Protein 2YV1 (pdb70)

InterPro domains:
  IPR003781 CoA-binding [PF02629] (11-104)
  IPR003781 CoA-binding [SM00881] (9-105)
  IPR005810 Succinyl-CoA ligase, alpha subunit [MF_01988] (6-292)
  IPR005810 Succinyl-CoA ligase, alpha subunit [PIRSF001553] (5-292)
  IPR005810 Succinyl-CoA ligase, alpha subunit [TIGR01019] (8-292)
  IPR005811 ATP-citrate synthase/succinyl-CoA ligase, C-terminal domain [PF00549] (156-275)
  IPR016102 Succinyl-CoA synthetase-like [G3DSA:3.4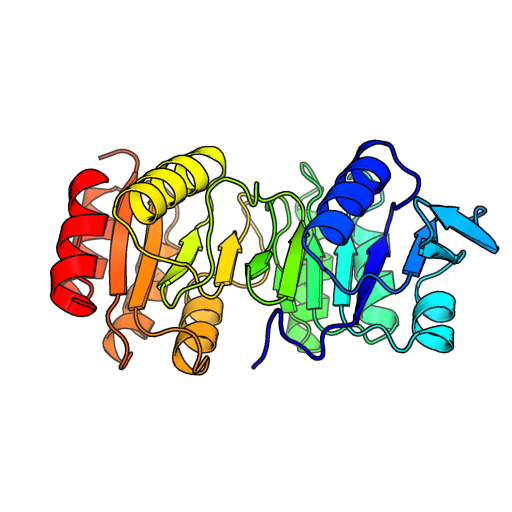0.50.261] (125-294)
  IPR016102 Succinyl-CoA synthetase-like [SSF52210] (128-290)
  IPR017440 ATP-citrate lyase/succinyl-CoA ligase, active site [PS00399] (240-253)
  IPR033847 ATP-citrate lyase/succinyl-CoA ligase, conserved site [PS01216] (157-186)
  IPR036291 NAD(P)-binding domain superfamily [SSF51735] (5-127)

Secondary structure (DSSP, 8-state):
--SS-TT--EEEETTTSHHHHHHHHHHHHTT--EEEEE-TT-TT-EETTEEEESSHHHHHHHH---EEEE---HHHHHHHHHHHHHTT-SEEEE--S---HHHHHHHHHHHHHHTPEEE-SS--EEEETTTEEEE---GGG--EEEEEEEES-SHHHHHHHHHHHHTT--EEEEEE--SSSS-SS-HHHHHHHHHT-TT-SEEEEEEESSSSHHHHHHHHHTT-SS-EEEEEE----HHHHHHHHHHHT-EE-SSTTHHHHHHHHHH-

Sequence (268 aa):
MILLDENTKAIVQGITGRQGSFHTKKMLECGTKIVGGVTPGKGGQNVHGVPVFDTVKEAVKETDANASVIFVPAPFAKDAVFEAIDAGIELIVVITEHIPVHDTMEFVNYAEDVGVKIIGPNTPGIASPKVGKLGIIPMEVLKEGSVGMVSRSGTLTYEIAHQIKKAGFGVSTCVGIGGDPIVGLRYKEVLDLFEKDDETEAIVMIGEIGGGAEEEAAKFIEKMKKPVIGYIAGQGTAESKMKALEEAGAYVAKNISDIPKLLAGILG

Foldseek 3Di:
DDADDPPAAEEEECCVPPQNLVVVVVQVVLAARHAAYEDAPCAQHARPRHGYHPAPLVSCVVGVGQEYEYPDEQVCQLVNLVRCVVNNRAYYEAAYDDRPVVSQVVSLVVCVVSNHFYAEYNWQFKAASVHGTRGHDDCVLADHAAEEEEEQDDPVQSVLSNLQVVLPHHYGMHGHRYPDPDGHDAPQVSVVNLLVDPSHQAYEYEEEQADCRLLVNLVVLLPGPHAYEYEYPDCCHSVVSQVSNVVSPHHYDDDSNVVNVVCVVRVD

Solvent-accessible surface area: 11602 Å² total; per-residue (Å²): 85,105,18,13,32,134,96,8,87,0,0,0,4,16,0,44,36,226,80,1,27,96,28,0,79,78,0,60,121,35,36,7,126,15,37,0,0,7,21,110,71,81,33,79,86,98,18,91,62,5,53,3,23,52,53,0,146,81,0,32,153,123,23,104,7,55,1,0,0,0,14,21,85,18,98,129,0,55,92,9,0,61,59,0,8,105,26,54,1,95,7,0,0,0,7,12,101,152,5,67,77,119,28,2,82,61,0,16,81,67,1,116,127,84,55,13,38,3,0,0,0,45,4,18,0,0,0,10,22,120,27,0,8,0,0,52,3,46,40,143,24,10,86,103,27,22,0,0,0,0,0,53,21,33,113,32,5,48,84,0,2,84,48,0,61,139,52,44,28,7,5,6,9,2,1,4,4,7,49,31,108,60,17,14,16,104,1,112,67,0,0,45,19,2,41,131,39,138,85,2,102,0,0,0,0,0,0,48,94,34,58,40,13,0,38,105,1,7,131,44,10,97,178,25,94,42,42,4,0,0,23,0,19,54,92,52,87,4,102,48,0,24,116,27,0,91,146,10,49,5,111,28,0,139,81,26,67,38,0,18,144,56,0,47,70,56,57,76

CATH classification: 3.40.50.720 (+1 more: 3.40.50.261)

Radius of gyration: 17.99 Å; Cα contacts (8 Å, |Δi|>4): 626; chains: 1; bounding box: 53×35×45 Å

B-factor: mean 25.69, std 9.34, range [11.08, 57.55]

Nearest PDB structures (foldseek):
  2yv1-assembly1_A  TM=1.004E+00  e=1.177E-52  Methanocaldococcus jannaschii DSM 2661
  1jkj-assembly1_A  TM=9.627E-01  e=2.592E-33  Escherichia coli
  3ufx-assembly1_A  TM=9.579E-01  e=2.592E-33  Thermus aquaticus
  2nua-assembly1_A  TM=9.673E-01  e=8.862E-33  Escherichia coli
  6pfn-assembly2_C  TM=9.557E-01  e=6.338E-33  Francisella tularensis subsp. tularensis SCHU S4

Organism: Methanocaldococcus jannaschii (strain ATCC 43067 / DSM 2661 / JAL-1 / JCM 10045 / NBRC 100440) (NCBI:txid243232)

Structure (mmCIF, N/CA/C/O backbone):
data_2YV1
#
_entry.id   2YV1
#
_cell.length_a   65.882
_cell.length_b   65.044
_cell.length_c   65.958
_cell.angle_alpha   90.00
_cell.angle_beta   90.00
_cell.angle_gamma   90.00
#
_symmetry.space_group_name_H-M   'P 21 21 21'
#
loop_
_entity.id
_entity.type
_entity.pdbx_description
1 polymer 'Succinyl-CoA ligase [ADP-forming] subunit alpha'
2 water water
#
loop_
_atom_site.group_PDB
_atom_site.id
_atom_site.type_symbol
_atom_site.label_atom_id
_atom_site.label_alt_id
_atom_site.label_comp_id
_atom_site.label_asym_id
_atom_site.label_entity_id
_atom_site.label_seq_id
_atom_site.pdbx_PDB_ins_code
_atom_site.Cartn_x
_atom_site.Cartn_y
_atom_site.Cartn_z
_atom_site.occupancy
_atom_site.B_iso_or_equiv
_atom_site.auth_seq_id
_atom_site.auth_comp_id
_atom_site.auth_asym_id
_atom_site.auth_atom_id
_atom_site.pdbx_PDB_model_num
ATOM 1 N N . MET A 1 7 ? 65.463 46.660 4.957 1.00 39.78 7 MET A N 1
ATOM 2 C CA . MET A 1 7 ? 64.419 45.606 4.787 1.00 39.84 7 MET A CA 1
ATOM 3 C C . MET A 1 7 ? 65.055 44.305 4.309 1.00 39.58 7 MET A C 1
ATOM 4 O O . MET A 1 7 ? 64.704 43.778 3.252 1.00 40.10 7 MET A O 1
ATOM 6 N N . ILE A 1 8 ? 65.998 43.790 5.088 1.00 38.61 8 ILE A N 1
ATOM 7 C CA . ILE A 1 8 ? 66.671 42.552 4.721 1.00 37.54 8 ILE A CA 1
ATOM 8 C C . ILE A 1 8 ? 66.827 41.619 5.915 1.00 34.90 8 ILE A C 1
ATOM 9 O O . ILE A 1 8 ? 67.116 42.054 7.029 1.00 34.89 8 ILE A O 1
ATOM 14 N N . LEU A 1 9 ? 66.630 40.331 5.676 1.00 32.66 9 LEU A N 1
ATOM 15 C CA . LEU A 1 9 ? 66.788 39.349 6.731 1.00 30.29 9 LEU A CA 1
ATOM 16 C C . LEU A 1 9 ? 68.107 38.643 6.479 1.00 27.56 9 LEU A C 1
ATOM 17 O O . LEU A 1 9 ? 69.170 39.204 6.706 1.00 24.67 9 LEU A O 1
ATOM 22 N N . LEU A 1 10 ? 68.035 37.419 5.982 1.00 27.94 10 LEU A N 1
ATOM 23 C CA . LEU A 1 10 ? 69.232 36.644 5.709 1.00 26.69 10 LEU A CA 1
ATOM 24 C C . LEU A 1 10 ? 69.537 36.676 4.217 1.00 27.93 10 LEU A C 1
ATOM 25 O O . LEU A 1 10 ? 68.706 36.278 3.406 1.00 27.45 10 LEU A O 1
ATOM 30 N N . ASP A 1 11 ? 70.718 37.178 3.861 1.00 29.01 11 ASP A N 1
ATOM 31 C CA . ASP A 1 11 ? 71.130 37.243 2.461 1.00 30.57 11 ASP A CA 1
ATOM 32 C C . ASP A 1 11 ? 72.634 37.053 2.270 1.00 30.89 11 ASP A C 1
ATOM 33 O O . ASP A 1 11 ? 73.351 36.693 3.203 1.00 29.69 11 ASP A O 1
ATOM 38 N N . GLU A 1 12 ? 73.108 37.299 1.052 1.00 30.61 12 GLU A N 1
ATOM 39 C CA . GLU A 1 12 ? 74.524 37.127 0.736 1.00 30.91 12 GLU A CA 1
ATOM 40 C C . GLU A 1 12 ? 75.470 38.062 1.493 1.00 29.52 12 GLU A C 1
ATOM 41 O O . GLU A 1 12 ? 76.673 37.798 1.582 1.00 29.03 12 GLU A O 1
ATOM 47 N N . ASN A 1 13 ? 74.937 39.151 2.041 1.00 27.69 13 ASN A N 1
ATOM 48 C CA . ASN A 1 13 ? 75.766 40.103 2.777 1.00 26.77 13 ASN A CA 1
ATOM 49 C C . ASN A 1 13 ? 75.787 39.810 4.273 1.00 25.47 13 ASN A C 1
ATOM 50 O O . ASN A 1 13 ? 76.474 40.485 5.040 1.00 25.62 13 ASN A O 1
ATOM 55 N N . THR A 1 14 ? 75.031 38.801 4.688 1.00 23.79 14 THR A N 1
ATOM 56 C CA . THR A 1 14 ? 74.991 38.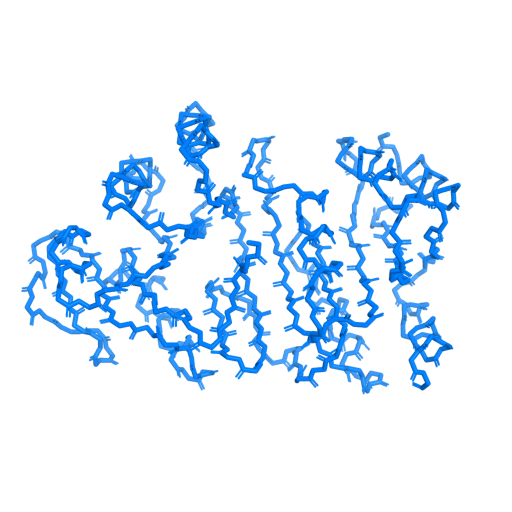444 6.089 1.00 21.80 14 THR A CA 1
ATOM 57 C C . THR A 1 14 ? 76.320 37.849 6.546 1.00 21.16 14 THR A C 1
ATOM 58 O O . THR A 1 14 ? 76.892 36.983 5.883 1.00 22.91 14 THR A O 1
ATOM 62 N N . LYS A 1 15 ? 76.802 38.346 7.676 1.00 22.53 15 LYS A N 1
ATOM 63 C CA . LYS A 1 15 ? 78.020 37.868 8.322 1.00 21.62 15 LYS A CA 1
ATOM 64 C C . LYS A 1 15 ? 77.568 37.696 9.765 1.00 20.95 15 LYS A C 1
ATOM 65 O O . LYS A 1 15 ? 77.347 38.673 10.478 1.00 21.94 15 LYS A O 1
ATOM 71 N N . ALA A 1 16 ? 77.450 36.450 10.213 1.00 21.07 16 ALA A N 1
ATOM 72 C CA . ALA A 1 16 ? 76.914 36.226 11.546 1.00 19.60 16 ALA A CA 1
ATOM 73 C C . ALA A 1 16 ? 77.831 35.667 12.603 1.00 19.89 16 ALA A C 1
ATOM 74 O O . ALA A 1 16 ? 78.782 34.943 12.308 1.00 21.55 16 ALA A O 1
ATOM 76 N N . ILE A 1 17 ? 77.516 36.000 13.848 1.00 18.48 17 ILE A N 1
ATOM 77 C CA . ILE A 1 17 ? 78.245 35.455 14.977 1.00 17.08 17 ILE A CA 1
ATOM 78 C C . ILE A 1 17 ? 77.264 34.579 15.734 1.00 18.18 17 ILE A C 1
ATOM 79 O O . ILE A 1 17 ? 76.039 34.708 15.568 1.00 17.93 17 ILE A O 1
ATOM 84 N N . VAL A 1 18 ? 77.805 33.645 16.501 1.00 15.39 18 VAL A N 1
ATOM 85 C CA . VAL A 1 18 ? 76.998 32.759 17.322 1.00 16.71 18 VAL A CA 1
ATOM 86 C C . VAL A 1 18 ? 77.331 33.056 18.783 1.00 17.81 18 VAL A C 1
ATOM 87 O O . VAL A 1 18 ? 78.486 32.896 19.208 1.00 19.17 18 VAL A O 1
ATOM 91 N N . GLN A 1 19 ? 76.343 33.527 19.543 1.00 17.90 19 GLN A N 1
ATOM 92 C CA . GLN A 1 19 ? 76.530 33.794 20.973 1.00 17.13 19 GLN A CA 1
ATOM 93 C C . GLN A 1 19 ? 76.151 32.502 21.699 1.00 18.13 19 GLN A C 1
ATOM 94 O O . GLN A 1 19 ? 75.050 31.968 21.517 1.00 18.79 19 GLN A O 1
ATOM 100 N N . GLY A 1 20 ? 77.089 31.979 22.488 1.00 19.11 20 GLY A N 1
ATOM 101 C CA . GLY A 1 20 ? 76.883 30.726 23.204 1.00 21.35 20 GLY A CA 1
ATOM 102 C C . GLY A 1 20 ? 77.425 29.600 22.335 1.00 21.49 20 GLY A C 1
ATOM 103 O O . GLY A 1 20 ? 76.978 28.451 22.411 1.00 22.12 20 GLY A O 1
ATOM 104 N N . ILE A 1 21 ? 78.396 29.947 21.497 1.00 22.53 21 ILE A N 1
ATOM 105 C CA . ILE A 1 21 ? 79.002 29.017 20.551 1.00 22.11 21 ILE A CA 1
ATOM 106 C C . ILE A 1 21 ? 79.724 27.806 21.149 1.00 24.98 21 ILE A C 1
ATOM 107 O O . ILE A 1 21 ? 79.836 26.768 20.494 1.00 24.02 21 ILE A O 1
ATOM 112 N N . THR A 1 22 ? 80.214 27.930 22.379 1.00 26.12 22 THR A N 1
ATOM 113 C CA . THR A 1 22 ? 80.919 26.818 23.009 1.00 29.09 22 THR A CA 1
ATOM 114 C C . THR A 1 22 ? 79.987 25.826 23.715 1.00 29.33 22 THR A C 1
ATOM 115 O O . THR A 1 22 ? 80.395 24.714 24.051 1.00 32.06 22 THR A O 1
ATOM 119 N N . GLY A 1 23 ? 78.736 26.220 23.933 1.00 29.50 23 GLY A N 1
ATOM 120 C CA . GLY A 1 23 ? 77.787 25.325 24.575 1.00 29.51 23 GLY A CA 1
ATOM 121 C C . GLY A 1 23 ? 77.502 24.137 23.671 1.00 29.96 23 GLY A C 1
ATOM 122 O O . GLY A 1 23 ? 77.838 24.159 22.485 1.00 29.04 23 GLY A O 1
ATOM 123 N N . ARG A 1 24 ? 76.873 23.103 24.217 1.00 31.17 24 ARG A N 1
ATOM 124 C CA . ARG A 1 24 ? 76.561 21.904 23.440 1.00 32.07 24 ARG A CA 1
ATOM 125 C C . ARG A 1 24 ? 75.665 22.207 22.236 1.00 30.60 24 ARG A C 1
ATOM 126 O O . ARG A 1 24 ? 75.972 21.815 21.113 1.00 29.14 24 ARG A O 1
ATOM 134 N N . GLN A 1 25 ? 74.554 22.895 22.476 1.00 29.73 25 GLN A N 1
ATOM 135 C CA . GLN A 1 25 ? 73.630 23.232 21.400 1.00 27.97 25 GLN A CA 1
ATOM 136 C C . GLN A 1 25 ? 74.259 24.207 20.412 1.00 25.69 25 GLN A C 1
ATOM 137 O O . GLN A 1 25 ? 74.148 24.036 19.195 1.00 24.52 25 GLN A O 1
ATOM 143 N N . GLY A 1 26 ? 74.914 25.239 20.937 1.00 23.86 26 GLY A N 1
ATOM 144 C CA . GLY A 1 26 ? 75.553 26.209 20.066 1.00 21.57 26 GLY A CA 1
ATOM 145 C C . GLY A 1 26 ? 76.641 25.596 19.196 1.00 21.95 26 GLY A C 1
ATOM 146 O O . GLY A 1 26 ? 76.761 25.918 18.019 1.00 20.79 26 GLY A O 1
ATOM 147 N N . SER A 1 27 ? 77.446 24.709 19.767 1.00 21.70 27 SER A N 1
ATOM 148 C CA . SER A 1 27 ? 78.517 24.098 18.994 1.00 24.08 27 SER A CA 1
ATOM 149 C C . SER A 1 27 ? 77.985 23.207 17.891 1.00 22.99 27 SER A C 1
ATOM 150 O O . SER A 1 27 ? 78.450 23.265 16.755 1.00 22.35 27 SER A O 1
ATOM 153 N N . PHE A 1 28 ? 77.013 22.370 18.239 1.00 22.65 28 PHE A N 1
ATOM 154 C CA . PHE A 1 28 ? 76.412 21.456 17.278 1.00 21.19 28 PHE A CA 1
ATOM 155 C C . PHE A 1 28 ? 75.730 22.203 16.140 1.00 20.38 28 PHE A C 1
ATOM 156 O O . PHE A 1 28 ? 75.911 21.883 14.960 1.00 19.33 28 PHE A O 1
ATOM 164 N N . HIS A 1 29 ? 74.928 23.201 16.482 1.00 17.79 29 HIS A N 1
ATOM 165 C CA . HIS A 1 29 ? 74.238 23.923 15.433 1.00 16.19 29 HIS A CA 1
ATOM 166 C C . HIS A 1 29 ? 75.183 24.795 14.623 1.00 17.14 29 HIS A C 1
ATOM 167 O O . HIS A 1 29 ? 74.907 25.094 13.463 1.00 17.78 29 HIS A O 1
ATOM 174 N N . THR A 1 30 ? 76.308 25.193 15.210 1.00 17.89 30 THR A N 1
ATOM 175 C CA . THR A 1 30 ? 77.274 25.964 14.437 1.00 17.73 30 THR A CA 1
ATOM 176 C C . THR A 1 30 ? 77.797 25.035 13.330 1.00 18.88 30 THR A C 1
ATOM 177 O O . THR A 1 30 ? 77.978 25.455 12.191 1.00 17.52 30 THR A O 1
ATOM 181 N N . LYS A 1 31 ? 78.040 23.776 13.683 1.00 19.10 31 LYS A N 1
ATOM 182 C CA . LYS A 1 31 ? 78.522 22.795 12.705 1.00 20.55 31 LYS A CA 1
ATOM 183 C C . LYS A 1 31 ? 77.522 22.667 11.561 1.00 19.09 31 LYS A C 1
ATOM 184 O O . LYS A 1 31 ? 77.899 22.726 10.385 1.00 18.75 31 LYS A O 1
ATOM 190 N N . LYS A 1 32 ? 76.242 22.519 11.903 1.00 17.36 32 LYS A N 1
ATOM 191 C CA . LYS A 1 32 ? 75.204 22.365 10.883 1.00 17.66 32 LYS A CA 1
ATOM 192 C C . LYS A 1 32 ? 75.003 23.638 10.059 1.00 17.54 32 LYS A C 1
ATOM 193 O O . LYS A 1 32 ? 74.680 23.572 8.867 1.00 18.39 32 LYS A O 1
ATOM 199 N N . MET A 1 33 ? 75.179 24.803 10.678 1.00 17.38 33 MET A N 1
ATOM 200 C CA . MET A 1 33 ? 75.040 26.051 9.929 1.00 16.25 33 MET A CA 1
ATOM 201 C C . MET A 1 33 ? 76.189 26.166 8.938 1.00 17.40 33 MET A C 1
ATOM 202 O O . MET A 1 33 ? 76.004 26.607 7.811 1.00 17.26 33 MET A O 1
ATOM 207 N N . LEU A 1 34 ? 77.385 25.776 9.362 1.00 18.30 34 LEU A N 1
ATOM 208 C CA . LEU A 1 34 ? 78.531 25.841 8.465 1.00 20.08 34 LEU A CA 1
ATOM 209 C C . LEU A 1 34 ? 78.345 24.871 7.302 1.00 21.10 34 LEU A C 1
ATOM 210 O O . LEU A 1 34 ? 78.679 25.190 6.159 1.00 21.54 34 LEU A O 1
ATOM 215 N N . GLU A 1 35 ? 77.787 23.698 7.592 1.00 21.80 35 GLU A N 1
ATOM 216 C CA . GLU A 1 35 ? 77.589 22.676 6.564 1.00 24.00 35 GLU A CA 1
ATOM 217 C C . GLU A 1 35 ? 76.645 23.064 5.436 1.00 24.72 35 GLU A C 1
ATOM 218 O O . GLU A 1 35 ? 76.741 22.511 4.335 1.00 25.64 35 GLU A O 1
ATOM 224 N N . CYS A 1 36 ? 75.733 24.001 5.689 1.00 21.97 36 CYS A N 1
ATOM 225 C CA . CYS A 1 36 ? 74.824 24.435 4.640 1.00 21.74 36 CYS A CA 1
ATOM 226 C C . CYS A 1 36 ? 75.263 25.782 4.060 1.00 21.44 36 CYS A C 1
ATOM 227 O O . CYS A 1 36 ? 74.473 26.509 3.439 1.00 21.61 36 CYS A O 1
ATOM 230 N N . GLY A 1 37 ? 76.539 26.102 4.277 1.00 21.07 37 GLY A N 1
ATOM 231 C CA . GLY A 1 37 ? 77.123 27.316 3.726 1.00 20.45 37 GLY A CA 1
ATOM 232 C C . GLY A 1 37 ? 76.933 28.653 4.409 1.00 20.73 37 GLY A C 1
ATOM 233 O O . GLY A 1 37 ? 77.257 29.694 3.832 1.00 22.98 37 GLY A O 1
ATOM 234 N N . THR A 1 38 ? 76.427 28.645 5.635 1.00 19.82 38 THR A N 1
ATOM 235 C CA . THR A 1 38 ? 76.209 29.889 6.345 1.00 18.18 38 THR A CA 1
ATOM 236 C C . THR A 1 38 ? 77.522 30.607 6.619 1.00 18.70 38 THR A C 1
ATOM 237 O O . THR A 1 38 ? 78.518 29.982 7.000 1.00 19.83 38 THR A O 1
ATOM 241 N N . LYS A 1 39 ? 77.510 31.921 6.435 1.00 19.02 39 LYS A N 1
ATOM 242 C CA . LYS A 1 39 ? 78.693 32.729 6.681 1.00 21.68 39 LYS A CA 1
ATOM 243 C C . LYS A 1 39 ? 78.804 33.088 8.160 1.00 21.47 39 LYS A C 1
ATOM 244 O O . LYS A 1 39 ? 78.470 34.199 8.567 1.00 21.31 39 LYS A O 1
ATOM 250 N N . ILE A 1 40 ? 79.262 32.131 8.963 1.00 21.47 40 ILE A N 1
ATOM 251 C CA . ILE A 1 40 ? 79.463 32.355 10.394 1.00 21.70 40 ILE A CA 1
ATOM 252 C C . ILE A 1 40 ? 80.895 32.866 10.503 1.00 23.30 40 ILE A C 1
ATOM 253 O O . ILE A 1 40 ? 81.841 32.125 10.219 1.00 22.71 40 ILE A O 1
ATOM 258 N N . VAL A 1 41 ? 81.049 34.122 10.909 1.00 22.75 41 VAL A N 1
ATOM 259 C CA . VAL A 1 41 ? 82.376 34.733 11.010 1.00 23.89 41 VAL A CA 1
ATOM 260 C C . VAL A 1 41 ? 82.989 34.773 12.401 1.00 24.20 41 VAL A C 1
ATOM 261 O O . VAL A 1 41 ? 84.150 35.177 12.562 1.00 23.85 41 VAL A O 1
ATOM 265 N N . GLY A 1 42 ? 82.223 34.364 13.409 1.00 23.10 42 GLY A N 1
ATOM 266 C CA . GLY A 1 42 ? 82.742 34.368 14.764 1.00 22.93 42 GLY A CA 1
ATOM 267 C C . GLY A 1 42 ? 81.773 33.824 15.795 1.00 23.41 42 GLY A C 1
ATOM 268 O O . GLY A 1 42 ? 80.606 33.560 15.495 1.00 21.95 42 GLY A O 1
ATOM 269 N N . GLY A 1 43 ? 82.273 33.645 17.014 1.00 21.20 43 GLY A N 1
ATOM 270 C CA . GLY A 1 43 ? 81.455 33.144 18.101 1.00 23.32 43 GLY A CA 1
ATOM 271 C C . GLY A 1 43 ? 81.816 33.908 19.358 1.00 24.07 43 GLY A C 1
ATOM 272 O O . GLY A 1 43 ? 82.907 34.471 19.447 1.00 22.65 43 GLY A O 1
ATOM 273 N N . VAL A 1 44 ? 80.915 33.931 20.331 1.00 23.52 44 VAL A N 1
ATOM 274 C CA . VAL A 1 44 ? 81.170 34.654 21.564 1.00 24.93 44 VAL A CA 1
ATOM 275 C C . VAL A 1 44 ? 80.881 33.829 22.806 1.00 27.41 44 VAL A C 1
ATOM 276 O O . VAL A 1 44 ? 79.806 33.262 22.959 1.00 28.83 44 VAL A O 1
ATOM 280 N N . THR A 1 45 ? 81.866 33.757 23.689 1.00 29.64 45 THR A N 1
ATOM 281 C CA . THR A 1 45 ? 81.722 33.052 24.956 1.00 34.18 45 THR A CA 1
ATOM 282 C C . THR A 1 45 ? 82.770 33.638 25.890 1.00 35.83 45 THR A C 1
ATOM 283 O O . THR A 1 45 ? 83.966 33.508 25.649 1.00 36.92 45 THR A O 1
ATOM 287 N N . PRO A 1 46 ? 82.328 34.322 26.955 1.00 37.68 46 PRO A N 1
ATOM 288 C CA . PRO A 1 46 ? 83.256 34.925 27.919 1.00 38.55 46 PRO A CA 1
ATOM 289 C C . PRO A 1 46 ? 84.293 33.931 28.445 1.00 39.39 46 PRO A C 1
ATOM 290 O O . PRO A 1 46 ? 83.944 32.848 28.926 1.00 39.70 46 PRO A O 1
ATOM 294 N N . GLY A 1 47 ? 85.565 34.302 28.338 1.00 40.18 47 GLY A N 1
ATOM 295 C CA . GLY A 1 47 ? 86.632 33.443 28.824 1.00 41.99 47 GLY A CA 1
ATOM 296 C C . GLY A 1 47 ? 87.150 32.422 27.828 1.00 42.46 47 GLY A C 1
ATOM 297 O O . GLY A 1 47 ? 88.078 31.674 28.129 1.00 43.34 47 GLY A O 1
ATOM 298 N N . LYS A 1 48 ? 86.556 32.386 26.640 1.00 42.52 48 LYS A N 1
ATOM 299 C CA . LYS A 1 48 ? 86.974 31.442 25.612 1.00 42.61 48 LYS A CA 1
ATOM 300 C C . LYS A 1 48 ? 87.637 32.170 24.449 1.00 41.48 48 LYS A C 1
ATOM 301 O O . LYS A 1 48 ? 87.949 31.562 23.426 1.00 41.30 48 LYS A O 1
ATOM 307 N N . GLY A 1 49 ? 87.850 33.472 24.612 1.00 41.02 49 GLY A N 1
ATOM 308 C CA . GLY A 1 49 ? 88.469 34.263 23.560 1.00 40.96 49 GLY A CA 1
ATOM 309 C C . GLY A 1 49 ? 89.745 33.645 23.021 1.00 41.18 49 GLY A C 1
ATOM 310 O O . GLY A 1 49 ? 90.560 33.130 23.787 1.00 41.86 49 GLY A O 1
ATOM 311 N N . GLY A 1 50 ? 89.919 33.689 21.704 1.00 40.39 50 GLY A N 1
ATOM 312 C CA . GLY A 1 50 ? 91.110 33.119 21.093 1.00 39.60 50 GLY A CA 1
ATOM 313 C C . GLY A 1 50 ? 90.943 31.686 20.613 1.00 39.14 50 GLY A C 1
ATOM 314 O O . GLY A 1 50 ? 91.678 31.223 19.737 1.00 39.40 50 GLY A O 1
ATOM 315 N N . GLN A 1 51 ? 89.978 30.975 21.188 1.00 37.47 51 GLN A N 1
ATOM 316 C CA . GLN A 1 51 ? 89.720 29.593 20.806 1.00 36.70 51 GLN A CA 1
ATOM 317 C C . GLN A 1 51 ? 88.946 29.544 19.493 1.00 34.87 51 GLN A C 1
ATOM 318 O O . GLN A 1 51 ? 88.723 30.572 18.847 1.00 33.60 51 GLN A O 1
ATOM 324 N N . ASN A 1 52 ? 88.557 28.341 19.088 1.00 33.37 52 ASN A N 1
ATOM 325 C CA . ASN A 1 52 ? 87.770 28.190 17.873 1.00 33.33 52 ASN A CA 1
ATOM 326 C C . ASN A 1 52 ? 86.836 27.001 18.026 1.00 32.44 52 ASN A C 1
ATOM 327 O O . ASN A 1 52 ? 87.142 26.037 18.729 1.00 31.69 52 ASN A O 1
ATOM 332 N N . VAL A 1 53 ? 85.674 27.094 17.392 1.00 31.21 53 VAL A N 1
ATOM 333 C CA . VAL A 1 53 ? 84.696 26.023 17.440 1.00 29.68 53 VAL A CA 1
ATOM 334 C C . VAL A 1 53 ? 84.411 25.693 15.992 1.00 28.43 53 VAL A C 1
ATOM 335 O O . VAL A 1 53 ? 83.903 26.528 15.252 1.00 28.07 53 VAL A O 1
ATOM 339 N N . HIS A 1 54 ? 84.770 24.479 15.588 1.00 27.70 54 HIS A N 1
ATOM 340 C CA . HIS A 1 54 ? 84.579 24.040 14.214 1.00 27.56 54 HIS A CA 1
ATOM 341 C C . HIS A 1 54 ? 85.210 25.033 13.248 1.00 26.09 54 HIS A C 1
ATOM 342 O O . HIS A 1 54 ? 84.685 25.277 12.169 1.00 26.37 54 HIS A O 1
ATOM 349 N N . GLY A 1 55 ? 86.345 25.605 13.650 1.00 26.06 55 GLY A N 1
ATOM 350 C CA . GLY A 1 55 ? 87.049 26.555 12.804 1.00 25.32 55 GLY A CA 1
ATOM 351 C C . GLY A 1 55 ? 86.659 28.014 12.964 1.00 26.08 55 GLY A C 1
ATOM 352 O O . GLY A 1 55 ? 87.353 28.914 12.482 1.00 26.83 55 GLY A O 1
ATOM 353 N N . VAL A 1 56 ? 85.540 28.257 13.635 1.00 23.52 56 VAL A N 1
ATOM 354 C CA . VAL A 1 56 ? 85.062 29.614 13.855 1.00 23.01 56 VAL A CA 1
ATOM 355 C C . VAL A 1 56 ? 85.790 30.248 15.045 1.00 22.06 56 VAL A C 1
ATOM 356 O O . VAL A 1 56 ? 85.800 29.685 16.130 1.00 23.30 56 VAL A O 1
ATOM 360 N N . PRO A 1 57 ? 86.382 31.441 14.860 1.00 23.24 57 PRO A N 1
ATOM 361 C CA . PRO A 1 57 ? 87.088 32.081 15.978 1.00 24.65 57 PRO A CA 1
ATOM 362 C C . PRO A 1 57 ? 86.147 32.547 17.091 1.00 25.44 57 PRO A C 1
ATOM 363 O O . PRO A 1 57 ? 85.067 33.082 16.824 1.00 25.10 57 PRO A O 1
ATOM 367 N N . VAL A 1 58 ? 86.557 32.324 18.334 1.00 26.48 58 VAL A N 1
ATOM 368 C CA . VAL A 1 58 ? 85.762 32.713 19.489 1.00 26.30 58 VAL A CA 1
ATOM 369 C C . VAL A 1 58 ? 86.329 33.994 20.092 1.00 28.14 58 VAL A C 1
ATOM 370 O O . VAL A 1 58 ? 87.548 34.180 20.137 1.00 28.22 58 VAL A O 1
ATOM 374 N N . PHE A 1 59 ? 85.437 34.875 20.535 1.00 27.88 59 PHE A N 1
ATOM 375 C CA . PHE A 1 59 ? 85.807 36.153 21.144 1.00 28.18 59 PHE A CA 1
ATOM 376 C C . PHE A 1 59 ? 85.172 36.202 22.534 1.00 29.13 59 PHE A C 1
ATOM 377 O O . PHE A 1 59 ? 84.212 35.484 22.801 1.00 28.95 59 PHE A O 1
ATOM 385 N N . ASP A 1 60 ? 85.697 37.030 23.433 1.00 28.34 60 ASP A N 1
ATOM 386 C CA . ASP A 1 60 ? 85.111 37.094 24.770 1.00 30.46 60 ASP A CA 1
ATOM 387 C C . ASP A 1 60 ? 83.822 37.906 24.781 1.00 29.89 60 ASP A C 1
ATOM 388 O O . ASP A 1 60 ? 82.926 37.657 25.590 1.00 30.83 60 ASP A O 1
ATOM 393 N N . THR A 1 61 ? 83.732 38.875 23.879 1.00 29.74 61 THR A N 1
ATOM 394 C CA . THR A 1 61 ? 82.560 39.738 23.816 1.00 30.65 61 THR A CA 1
ATOM 395 C C . 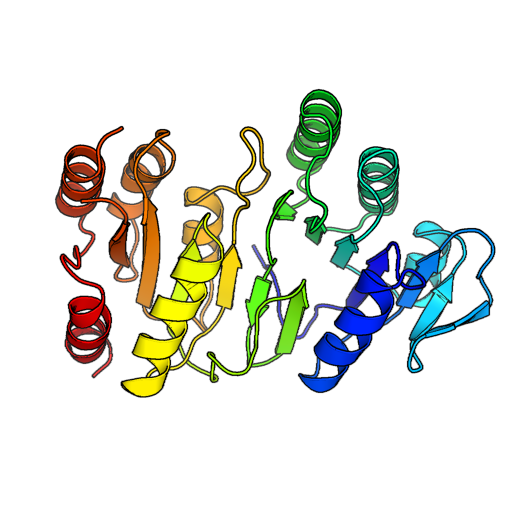THR A 1 61 ? 82.106 40.028 22.392 1.00 29.64 61 THR A C 1
ATOM 396 O O . THR A 1 61 ? 82.874 39.895 21.437 1.00 29.33 61 THR A O 1
ATOM 400 N N . VAL A 1 62 ? 80.850 40.450 22.256 1.00 29.00 62 VAL A N 1
ATOM 401 C CA . VAL A 1 62 ? 80.304 40.782 20.947 1.00 28.12 62 VAL A CA 1
ATOM 402 C C . VAL A 1 62 ? 81.026 41.983 20.345 1.00 29.84 62 VAL A C 1
ATOM 403 O O . VAL A 1 62 ? 81.255 42.037 19.141 1.00 30.26 62 VAL A O 1
ATOM 407 N N . LYS A 1 63 ? 81.379 42.954 21.184 1.00 31.87 63 LYS A N 1
ATOM 408 C CA . LYS A 1 63 ? 82.069 44.142 20.692 1.00 33.38 63 LYS A CA 1
ATOM 409 C C . LYS A 1 63 ? 83.370 43.751 19.990 1.00 31.88 63 LYS A C 1
ATOM 410 O O . LYS A 1 63 ? 83.670 44.238 18.902 1.00 31.63 63 LYS A O 1
ATOM 416 N N . GLU A 1 64 ? 84.141 42.873 20.626 1.00 33.18 64 GLU A N 1
ATOM 417 C CA . GLU A 1 64 ? 85.404 42.407 20.051 1.00 32.99 64 GLU A CA 1
ATOM 418 C C . GLU A 1 64 ? 85.138 41.676 18.746 1.00 31.59 64 GLU A C 1
ATOM 419 O O . GLU A 1 64 ? 85.817 41.906 17.741 1.00 31.19 64 GLU A O 1
ATOM 425 N N . ALA A 1 65 ? 84.142 40.794 18.766 1.00 28.81 65 ALA A N 1
ATOM 426 C CA . ALA A 1 65 ? 83.790 40.021 17.582 1.00 28.76 65 ALA A CA 1
ATOM 427 C C . ALA A 1 65 ? 83.409 40.908 16.404 1.00 29.05 65 ALA A C 1
ATOM 428 O O . ALA A 1 65 ? 83.872 40.692 15.284 1.00 28.68 65 ALA A O 1
ATOM 430 N N . VAL A 1 66 ? 82.562 41.903 16.656 1.00 30.98 66 VAL A N 1
ATOM 431 C CA . VAL A 1 66 ? 82.122 42.818 15.607 1.00 32.34 66 VAL A CA 1
ATOM 432 C C . VAL A 1 66 ? 83.310 43.592 15.050 1.00 34.70 66 VAL A C 1
ATOM 433 O O . VAL A 1 66 ? 83.408 43.831 13.845 1.00 35.06 66 VAL A O 1
ATOM 437 N N . LYS A 1 67 ? 84.210 43.984 15.940 1.00 36.49 67 LYS A N 1
ATOM 438 C CA . LYS A 1 67 ? 85.392 44.727 15.539 1.00 39.02 67 LYS A CA 1
ATOM 439 C C . LYS A 1 67 ? 86.214 44.004 14.483 1.00 39.01 67 LYS A C 1
ATOM 440 O O . LYS A 1 67 ? 86.475 44.543 13.406 1.00 40.37 67 LYS A O 1
ATOM 446 N N . GLU A 1 68 ? 86.617 42.778 14.793 1.00 38.96 68 GLU A N 1
ATOM 447 C CA . GLU A 1 68 ? 87.433 41.996 13.877 1.00 38.53 68 GLU A CA 1
ATOM 448 C C . GLU A 1 68 ? 86.715 41.397 12.670 1.00 37.78 68 GLU A C 1
ATOM 449 O O . GLU A 1 68 ? 87.357 41.099 11.658 1.00 37.02 68 GLU A O 1
ATOM 455 N N . THR A 1 69 ? 85.396 41.226 12.752 1.00 35.36 69 THR A N 1
ATOM 456 C CA . THR A 1 69 ? 84.671 40.600 11.647 1.00 33.40 69 THR A CA 1
ATOM 457 C C . THR A 1 69 ? 83.600 41.418 10.928 1.00 32.71 69 THR A C 1
ATOM 458 O O . THR A 1 69 ? 83.145 41.021 9.861 1.00 33.30 69 THR A O 1
ATOM 462 N N . ASP A 1 70 ? 83.189 42.541 11.502 1.00 32.70 70 ASP A N 1
ATOM 463 C CA . ASP A 1 70 ? 82.135 43.351 10.888 1.00 32.52 70 ASP A CA 1
ATOM 464 C C . ASP A 1 70 ? 80.827 42.556 10.808 1.00 30.30 70 ASP A C 1
ATOM 465 O O . ASP A 1 70 ? 80.037 42.736 9.882 1.00 29.45 70 ASP A O 1
ATOM 470 N N . ALA A 1 71 ? 80.606 41.669 11.771 1.00 27.27 71 ALA A N 1
ATOM 471 C CA . ALA A 1 71 ? 79.376 40.873 11.778 1.00 24.49 71 ALA A CA 1
ATOM 472 C C . ALA A 1 71 ? 78.150 41.792 11.852 1.00 22.75 71 ALA A C 1
ATOM 473 O O . ALA A 1 71 ? 78.172 42.811 12.545 1.00 23.80 71 ALA A O 1
ATOM 475 N N . ASN A 1 72 ? 77.091 41.438 11.127 1.00 21.64 72 ASN A N 1
ATOM 476 C CA . ASN A 1 72 ? 75.860 42.235 11.127 1.00 20.79 72 ASN A CA 1
ATOM 477 C C . ASN A 1 72 ? 74.642 41.417 11.557 1.00 20.50 72 ASN A C 1
ATOM 478 O O . ASN A 1 72 ? 73.500 41.879 11.465 1.00 21.09 72 ASN A O 1
ATOM 483 N N . ALA A 1 73 ? 74.893 40.207 12.037 1.00 18.27 73 ALA A N 1
ATOM 484 C CA . ALA A 1 73 ? 73.818 39.332 12.494 1.00 17.42 73 ALA A CA 1
ATOM 485 C C . ALA A 1 73 ? 74.322 38.433 13.616 1.00 17.89 73 ALA A C 1
ATOM 486 O O . ALA A 1 73 ? 75.521 38.167 13.732 1.00 18.90 73 ALA A O 1
ATOM 488 N N . SER A 1 74 ? 73.407 37.976 14.460 1.00 16.82 74 SER A N 1
ATOM 489 C CA . SER A 1 74 ? 73.781 37.093 15.553 1.00 15.36 74 SER A CA 1
ATOM 490 C C . SER A 1 74 ? 72.687 36.092 15.829 1.00 15.60 74 SER A C 1
ATOM 491 O O . SER A 1 74 ? 71.505 36.398 15.678 1.00 14.47 74 SER A O 1
ATOM 494 N N . VAL A 1 75 ? 73.091 34.885 16.197 1.00 14.82 75 VAL A N 1
ATOM 495 C CA . VAL A 1 75 ? 72.138 33.852 16.566 1.00 14.80 75 VAL A CA 1
ATOM 496 C C . VAL A 1 75 ? 72.544 33.490 17.979 1.00 15.83 75 VAL A C 1
ATOM 497 O O . VAL A 1 75 ? 73.709 33.199 18.273 1.00 15.13 75 VAL A O 1
ATOM 501 N N . ILE A 1 76 ? 71.564 33.551 18.868 1.00 15.02 76 ILE A N 1
ATOM 502 C CA . ILE A 1 76 ? 71.797 33.349 20.286 1.00 13.48 76 ILE A CA 1
ATOM 503 C C . ILE A 1 76 ? 71.289 32.032 20.845 1.00 13.82 76 ILE A C 1
ATOM 504 O O . ILE A 1 76 ? 70.116 31.712 20.726 1.00 12.82 76 ILE A O 1
ATOM 509 N N . PHE A 1 77 ? 72.206 31.277 21.456 1.00 15.63 77 PHE A N 1
ATOM 510 C CA . PHE A 1 77 ? 71.914 29.975 22.072 1.00 16.75 77 PHE A CA 1
ATOM 511 C C . PHE A 1 77 ? 72.114 30.008 23.598 1.00 18.76 77 PHE A C 1
ATOM 512 O O . PHE A 1 77 ? 71.941 28.990 24.273 1.00 20.89 77 PHE A O 1
ATOM 520 N N . VAL A 1 78 ? 72.475 31.179 24.118 1.00 19.12 78 VAL A N 1
ATOM 521 C CA . VAL A 1 78 ? 72.725 31.415 25.548 1.00 20.74 78 VAL A CA 1
ATOM 522 C C . VAL A 1 78 ? 71.565 30.940 26.433 1.00 21.02 78 VAL A C 1
ATOM 523 O O . VAL A 1 78 ? 70.407 31.171 26.108 1.00 20.68 78 VAL A O 1
ATOM 527 N N . PRO A 1 79 ? 71.865 30.274 27.570 1.00 21.33 79 PRO A N 1
ATOM 528 C CA . PRO A 1 79 ? 70.829 29.775 28.488 1.00 21.58 79 PRO A CA 1
ATOM 529 C C . PRO A 1 79 ? 69.885 30.899 28.895 1.00 20.39 79 PRO A C 1
ATOM 530 O O . PRO A 1 79 ? 70.286 32.060 28.955 1.00 20.46 79 PRO A O 1
ATOM 534 N N . ALA A 1 80 ? 68.640 30.537 29.190 1.00 21.10 80 ALA A N 1
ATOM 535 C CA . ALA A 1 80 ? 67.607 31.515 29.535 1.00 21.07 80 ALA A CA 1
ATOM 536 C C . ALA A 1 80 ? 67.961 32.590 30.554 1.00 21.80 80 ALA A C 1
ATOM 537 O O . ALA A 1 80 ? 67.667 33.760 30.345 1.00 20.88 80 ALA A O 1
ATOM 539 N N . PRO A 1 81 ? 68.591 32.215 31.674 1.00 22.68 81 PRO A N 1
ATOM 540 C CA . PRO A 1 81 ? 68.943 33.227 32.676 1.00 24.22 81 PRO A CA 1
ATOM 541 C C . PRO A 1 81 ? 69.904 34.312 32.193 1.00 24.02 81 PRO A C 1
ATOM 542 O O . PRO A 1 81 ? 69.973 35.394 32.783 1.00 25.94 81 PRO A O 1
ATOM 546 N N . PHE A 1 82 ? 70.645 34.037 31.123 1.00 23.52 82 PHE A N 1
ATOM 547 C CA . PHE A 1 82 ? 71.619 35.001 30.622 1.00 22.99 82 PHE A CA 1
ATOM 548 C C . PHE A 1 82 ? 71.323 35.524 29.220 1.00 20.00 82 PHE A C 1
ATOM 549 O O . PHE A 1 82 ? 72.104 36.303 28.668 1.00 19.33 82 PHE A O 1
ATOM 557 N N . ALA A 1 83 ? 70.197 35.109 28.651 1.00 17.29 83 ALA A N 1
ATOM 558 C CA . ALA A 1 83 ? 69.851 35.503 27.291 1.00 17.17 83 ALA A CA 1
ATOM 559 C C . ALA A 1 83 ? 69.578 36.992 27.102 1.00 17.41 83 ALA A C 1
ATOM 560 O O . ALA A 1 83 ? 69.972 37.573 26.091 1.00 17.49 83 ALA A O 1
ATOM 562 N N . LYS A 1 84 ? 68.884 37.601 28.058 1.00 16.75 84 LYS A N 1
ATOM 563 C CA . LYS A 1 84 ? 68.578 39.022 27.955 1.00 17.74 84 LYS A CA 1
ATOM 564 C C . LYS A 1 84 ? 69.864 39.840 27.841 1.00 18.21 84 LYS A C 1
ATOM 565 O O . LYS A 1 84 ? 69.967 40.740 26.997 1.00 16.40 84 LYS A O 1
ATOM 571 N N . ASP A 1 85 ? 70.845 39.543 28.689 1.00 18.05 85 ASP A N 1
ATOM 572 C CA . ASP A 1 85 ? 72.091 40.300 28.630 1.00 18.08 85 ASP A CA 1
ATOM 573 C C . ASP A 1 85 ? 72.790 40.080 27.300 1.00 17.17 85 ASP A C 1
ATOM 574 O O . ASP A 1 85 ? 73.408 40.996 26.766 1.00 16.85 85 ASP A O 1
ATOM 579 N N . ALA A 1 86 ? 72.698 38.865 26.765 1.00 17.12 86 ALA A N 1
ATOM 580 C CA . ALA A 1 86 ? 73.311 38.576 25.473 1.00 16.36 86 ALA A CA 1
ATOM 581 C C . ALA A 1 86 ? 72.627 39.391 24.367 1.00 15.62 86 ALA A C 1
ATOM 582 O O . ALA A 1 86 ? 73.301 39.910 23.478 1.00 15.59 86 ALA A O 1
ATOM 584 N N . VAL A 1 87 ? 71.298 39.506 24.393 1.00 13.16 87 VAL A N 1
ATOM 585 C CA . VAL A 1 87 ? 70.629 40.299 23.366 1.00 13.52 87 VAL A CA 1
ATOM 586 C C . VAL A 1 87 ? 71.034 41.775 23.505 1.00 16.15 87 VAL A C 1
ATOM 587 O O . VAL A 1 87 ? 71.349 42.430 22.515 1.00 16.35 87 VAL A O 1
ATOM 591 N N . PHE A 1 88 ? 71.021 42.307 24.726 1.00 17.46 88 PHE A N 1
ATOM 592 C CA . PHE A 1 88 ? 71.413 43.704 24.912 1.00 18.39 88 PHE A CA 1
ATOM 593 C C . PHE A 1 88 ? 72.844 43.908 24.401 1.00 19.10 88 PHE A C 1
ATOM 594 O O . PHE A 1 88 ? 73.142 44.932 23.788 1.00 20.36 88 PHE A O 1
ATOM 602 N N . GLU A 1 89 ? 73.718 42.925 24.635 1.00 18.65 89 GLU A N 1
ATOM 603 C CA . GLU A 1 89 ? 75.104 43.024 24.187 1.00 20.30 89 GLU A CA 1
ATOM 604 C C . GLU A 1 89 ? 75.161 43.135 22.669 1.00 19.16 89 GLU A C 1
ATOM 605 O O . GLU A 1 89 ? 75.935 43.917 22.129 1.00 19.21 89 GLU A O 1
ATOM 611 N N . ALA A 1 90 ? 74.332 42.352 21.976 1.00 16.63 90 ALA A N 1
ATOM 612 C CA . ALA A 1 90 ? 74.308 42.401 20.522 1.00 16.50 90 ALA A CA 1
ATOM 613 C C . ALA A 1 90 ? 73.718 43.742 20.060 1.00 16.14 90 ALA A C 1
ATOM 614 O O . ALA A 1 90 ? 74.235 44.360 19.124 1.00 18.79 90 ALA A O 1
ATOM 616 N N . ILE A 1 91 ? 72.653 44.202 20.719 1.00 16.40 91 ILE A N 1
ATOM 617 C CA . ILE A 1 91 ? 72.046 45.471 20.340 1.00 17.17 91 ILE A CA 1
ATOM 618 C C . ILE A 1 91 ? 73.040 46.618 20.591 1.00 17.62 91 ILE A C 1
ATOM 619 O O . ILE A 1 91 ? 73.224 47.472 19.724 1.00 19.33 91 ILE A O 1
ATOM 624 N N . ASP A 1 92 ? 73.673 46.619 21.766 1.00 18.56 92 ASP A N 1
ATOM 625 C CA . ASP A 1 92 ? 74.662 47.659 22.125 1.00 19.60 92 ASP A CA 1
ATOM 626 C C . ASP A 1 92 ? 75.775 47.741 21.065 1.00 21.34 92 ASP A C 1
ATOM 627 O O . ASP A 1 92 ? 76.299 48.826 20.751 1.00 20.74 92 ASP A O 1
ATOM 632 N N . ALA A 1 93 ? 76.148 46.584 20.524 1.00 20.12 93 ALA A N 1
ATOM 633 C CA . ALA A 1 93 ? 77.233 46.496 19.546 1.00 22.04 93 ALA A CA 1
ATOM 634 C C . 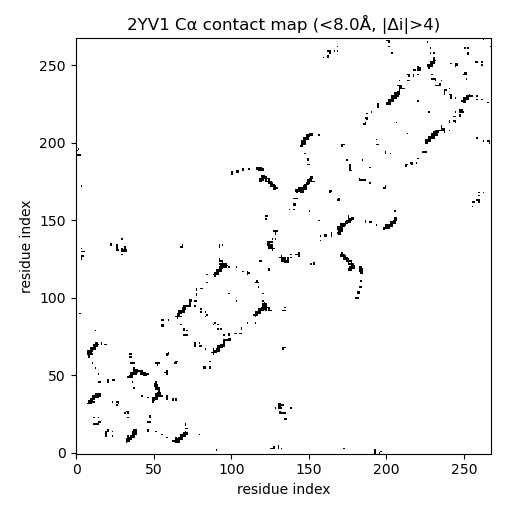ALA A 1 93 ? 76.888 46.840 18.109 1.00 22.59 93 ALA A C 1
ATOM 635 O O . ALA A 1 93 ? 77.758 46.783 17.232 1.00 23.42 93 ALA A O 1
ATOM 637 N N . GLY A 1 94 ? 75.627 47.179 17.847 1.00 20.93 94 GLY A N 1
ATOM 638 C CA . GLY A 1 94 ? 75.247 47.556 16.498 1.00 20.07 94 GLY A CA 1
ATOM 639 C C . GLY A 1 94 ? 74.738 46.472 15.562 1.00 21.48 94 GLY A C 1
ATOM 640 O O . GLY A 1 94 ? 74.505 46.742 14.383 1.00 21.15 94 GLY A O 1
ATOM 641 N N . ILE A 1 95 ? 74.556 45.258 16.074 1.00 19.96 95 ILE A N 1
ATOM 642 C CA . ILE A 1 95 ? 74.067 44.150 15.251 1.00 20.67 95 ILE A CA 1
ATOM 643 C C . ILE A 1 95 ? 72.610 44.414 14.876 1.00 21.08 95 ILE A C 1
ATOM 644 O O . ILE A 1 95 ? 71.786 44.748 15.732 1.00 22.01 95 ILE A O 1
ATOM 649 N N . GLU A 1 96 ? 72.303 44.261 13.593 1.00 21.17 96 GLU A N 1
ATOM 650 C CA . GLU A 1 96 ? 70.974 44.557 13.070 1.00 22.21 96 GLU A CA 1
ATOM 651 C C . GLU A 1 96 ? 69.962 43.424 13.029 1.00 17.66 96 GLU A C 1
ATOM 652 O O . GLU A 1 96 ? 68.760 43.676 12.996 1.00 16.91 96 GLU A O 1
ATOM 658 N N . LEU A 1 97 ? 70.446 42.190 12.989 1.00 17.22 97 LEU A N 1
ATOM 659 C CA . LEU A 1 97 ? 69.565 41.019 12.935 1.00 16.38 97 LEU A CA 1
ATOM 660 C C . LEU A 1 97 ? 69.965 40.102 14.079 1.00 16.03 97 LEU A C 1
ATOM 661 O O . LEU A 1 97 ? 71.094 39.620 14.135 1.00 15.75 97 LEU A O 1
ATOM 666 N N . ILE A 1 98 ? 69.050 39.870 15.012 1.00 13.63 98 ILE A N 1
ATOM 667 C CA . ILE A 1 98 ? 69.364 39.007 16.148 1.00 13.35 98 ILE A CA 1
ATOM 668 C C . ILE A 1 98 ? 68.311 37.913 16.232 1.00 12.22 98 ILE A C 1
ATOM 669 O O . ILE A 1 98 ? 67.130 38.194 16.424 1.00 12.99 98 ILE A O 1
ATOM 674 N N . VAL A 1 99 ? 68.759 36.669 16.084 1.00 12.17 99 VAL A N 1
ATOM 675 C CA . VAL A 1 99 ? 67.888 35.505 16.134 1.00 12.50 99 VAL A CA 1
ATOM 676 C C . VAL A 1 99 ? 68.060 34.867 17.496 1.00 13.29 99 VAL A C 1
ATOM 677 O O . VAL A 1 99 ? 69.139 34.388 17.819 1.00 13.25 99 VAL A O 1
ATOM 681 N N . VAL A 1 100 ? 67.000 34.850 18.299 1.00 12.01 100 VAL A N 1
ATOM 682 C CA . VAL A 1 100 ? 67.094 34.303 19.656 1.00 11.74 100 VAL A CA 1
ATOM 683 C C . VAL A 1 100 ? 66.440 32.920 19.733 1.00 13.43 100 VAL A C 1
ATOM 684 O O . VAL A 1 100 ? 65.226 32.800 19.771 1.00 13.80 100 VAL A O 1
ATOM 688 N N . ILE A 1 101 ? 67.265 31.876 19.728 1.00 13.95 101 ILE A N 1
ATOM 689 C CA . ILE A 1 101 ? 66.771 30.501 19.747 1.00 13.89 101 ILE A CA 1
ATOM 690 C C . ILE A 1 101 ? 66.245 30.086 21.107 1.00 15.71 101 ILE A C 1
ATOM 691 O O . ILE A 1 101 ? 65.214 29.419 21.219 1.00 15.90 101 ILE A O 1
ATOM 696 N N . THR A 1 102 ? 66.947 30.530 22.139 1.00 14.14 102 THR A N 1
ATOM 697 C CA . THR A 1 102 ? 66.640 30.175 23.515 1.00 17.18 102 THR A CA 1
ATOM 698 C C . THR A 1 102 ? 65.180 30.149 23.946 1.00 15.65 102 THR A C 1
ATOM 699 O O . THR A 1 102 ? 64.422 31.084 23.699 1.00 14.51 102 THR A O 1
ATOM 703 N N . GLU A 1 103 ? 64.812 29.048 24.597 1.00 16.05 103 GLU A N 1
ATOM 704 C CA . GLU A 1 103 ? 63.474 28.847 25.140 1.00 16.81 103 GLU A CA 1
ATOM 705 C C . GLU A 1 103 ? 63.460 29.177 26.633 1.00 16.63 103 GLU A C 1
ATOM 706 O O . GLU A 1 103 ? 64.497 29.142 27.306 1.00 16.76 103 GLU A O 1
ATOM 712 N N . HIS A 1 104 ? 62.265 29.465 27.129 1.00 17.41 104 HIS A N 1
ATOM 713 C CA . HIS A 1 104 ? 62.031 29.759 28.533 1.00 18.37 104 HIS A CA 1
ATOM 714 C C . HIS A 1 104 ? 62.655 31.022 29.099 1.00 17.53 104 HIS A C 1
ATOM 715 O O . HIS A 1 104 ? 62.904 31.112 30.299 1.00 17.01 104 HIS A O 1
ATOM 722 N N . ILE A 1 105 ? 62.910 32.005 28.246 1.00 15.79 105 ILE A N 1
ATOM 723 C CA . ILE A 1 105 ? 63.451 33.270 28.738 1.00 15.46 105 ILE A CA 1
ATOM 724 C C . ILE A 1 105 ? 62.302 33.923 29.509 1.00 14.59 105 ILE A C 1
ATOM 725 O O . ILE A 1 105 ? 61.164 33.926 29.046 1.00 15.75 105 ILE A O 1
ATOM 730 N N . PRO A 1 106 ? 62.569 34.438 30.721 1.00 15.02 106 PRO A N 1
ATOM 731 C CA . PRO A 1 106 ? 61.496 35.084 31.491 1.00 15.46 106 PRO A CA 1
ATOM 732 C C . PRO A 1 106 ? 60.825 36.120 30.599 1.00 15.98 106 PRO A C 1
ATOM 733 O O . PRO A 1 106 ? 61.513 36.859 29.902 1.00 17.49 106 PRO A O 1
ATOM 737 N N . VAL A 1 107 ? 59.501 36.205 30.607 1.00 15.86 107 VAL A N 1
ATOM 738 C CA . VAL A 1 107 ? 58.859 37.158 29.707 1.00 15.51 107 VAL A CA 1
ATOM 739 C C . VAL A 1 107 ? 59.224 38.618 29.961 1.00 15.82 107 VAL A C 1
ATOM 740 O O . VAL A 1 107 ? 59.261 39.416 29.031 1.00 15.37 107 VAL A O 1
ATOM 744 N N . HIS A 1 108 ? 59.518 38.986 31.202 1.00 15.87 108 HIS A N 1
ATOM 745 C CA . HIS A 1 108 ? 59.879 40.375 31.430 1.00 16.73 108 HIS A CA 1
ATOM 746 C C . HIS A 1 108 ? 61.225 40.678 30.775 1.00 16.29 108 HIS A C 1
ATOM 747 O O . HIS A 1 108 ? 61.457 41.804 30.330 1.00 17.54 108 HIS A O 1
ATOM 754 N N . ASP A 1 109 ? 62.097 39.672 30.713 1.00 16.12 109 ASP A N 1
ATOM 755 C CA . ASP A 1 109 ? 63.417 39.833 30.097 1.00 16.76 109 ASP A CA 1
ATOM 756 C C . ASP A 1 109 ? 63.215 40.065 28.601 1.00 16.07 109 ASP A C 1
ATOM 757 O O . ASP A 1 109 ? 63.810 40.960 27.993 1.00 14.32 109 ASP A O 1
ATOM 762 N N . THR A 1 110 ? 62.361 39.246 28.006 1.00 15.08 110 THR A N 1
ATOM 763 C CA . THR A 1 110 ? 62.092 39.378 26.580 1.00 14.73 110 THR A CA 1
ATOM 764 C C . THR A 1 110 ? 61.461 40.712 26.260 1.00 14.06 110 THR A C 1
ATOM 765 O O . THR A 1 110 ? 61.816 41.362 25.276 1.00 14.51 110 THR A O 1
ATOM 769 N N . MET A 1 111 ? 60.528 41.140 27.099 1.00 14.21 111 MET A N 1
ATOM 770 C CA . MET A 1 111 ? 59.868 42.420 26.884 1.00 14.53 111 MET A CA 1
ATOM 771 C C . MET A 1 111 ? 60.933 43.517 26.871 1.00 13.84 111 MET A C 1
ATOM 772 O O . MET A 1 111 ? 60.875 44.425 26.040 1.00 14.86 111 MET A O 1
ATOM 777 N N . GLU A 1 112 ? 61.920 43.422 27.758 1.00 15.10 112 GLU A N 1
ATOM 778 C CA . GLU A 1 112 ? 62.966 44.442 27.790 1.00 14.86 112 GLU A CA 1
ATOM 779 C C . GLU A 1 112 ? 63.776 44.499 26.498 1.00 15.15 112 GLU A C 1
ATOM 780 O O . GLU A 1 112 ? 63.920 45.576 25.922 1.00 15.29 112 GLU A O 1
ATOM 786 N N . PHE A 1 113 ? 64.274 43.363 26.008 1.00 13.59 113 PHE A N 1
ATOM 787 C CA . PHE A 1 113 ? 65.064 43.436 24.781 1.00 12.90 113 PHE A CA 1
ATOM 788 C C . PHE A 1 113 ? 64.255 43.660 23.510 1.00 13.95 113 PHE A C 1
ATOM 789 O O . PHE A 1 113 ? 64.756 44.246 22.546 1.00 13.58 113 PHE A O 1
ATOM 797 N N . VAL A 1 114 ? 63.000 43.230 23.505 1.00 13.57 114 VAL A N 1
ATOM 798 C CA . VAL A 1 114 ? 62.156 43.481 22.341 1.00 14.54 114 VAL A CA 1
ATOM 799 C C . VAL A 1 114 ? 61.883 44.994 22.282 1.00 14.85 114 VAL A C 1
ATOM 800 O O . VAL A 1 114 ? 61.931 45.596 21.219 1.00 16.41 114 VAL A O 1
ATOM 804 N N . ASN A 1 115 ? 61.624 45.614 23.430 1.00 14.99 115 ASN A N 1
ATOM 805 C CA . ASN A 1 115 ? 61.372 47.063 23.462 1.00 16.98 115 ASN A CA 1
ATOM 806 C C . ASN A 1 115 ? 62.592 47.870 23.026 1.00 15.68 115 ASN A C 1
ATOM 807 O O . ASN A 1 115 ? 62.470 48.792 22.227 1.00 17.34 115 ASN A O 1
ATOM 812 N N . TYR A 1 116 ? 63.762 47.511 23.541 1.00 13.88 116 TYR A N 1
ATOM 813 C CA . TYR A 1 116 ? 65.011 48.192 23.194 1.00 13.76 116 TYR A CA 1
ATOM 814 C C . TYR A 1 116 ? 65.248 48.050 21.689 1.00 14.79 116 TYR A C 1
ATOM 815 O O . TYR A 1 116 ? 65.459 49.038 20.995 1.00 14.40 116 TYR A O 1
ATOM 824 N N . ALA A 1 117 ? 65.175 46.821 21.184 1.00 14.25 117 ALA A N 1
ATOM 825 C CA . ALA A 1 117 ? 65.405 46.590 19.763 1.00 14.81 117 ALA A CA 1
ATOM 826 C C . ALA A 1 117 ? 64.452 47.355 18.848 1.00 14.02 117 ALA A C 1
ATOM 827 O O . ALA A 1 117 ? 64.883 47.928 17.843 1.00 17.12 117 ALA A O 1
ATOM 829 N N . GLU A 1 118 ? 63.161 47.380 19.173 1.00 14.31 118 GLU A N 1
ATOM 830 C CA . GLU A 1 118 ? 62.241 48.067 18.268 1.00 15.53 118 GLU A CA 1
ATOM 831 C C . GLU A 1 118 ? 62.512 49.563 18.197 1.00 16.04 118 GLU A C 1
ATOM 832 O O . GLU A 1 118 ? 62.392 50.167 17.119 1.00 15.95 118 GLU A O 1
ATOM 838 N N . ASP A 1 119 ? 62.894 50.165 19.324 1.00 15.46 119 ASP A N 1
ATOM 839 C CA . ASP A 1 119 ? 63.197 51.591 19.308 1.00 16.06 119 ASP A CA 1
ATOM 840 C C . ASP A 1 119 ? 64.413 51.885 18.447 1.00 16.68 119 ASP A C 1
ATOM 841 O O . ASP A 1 119 ? 64.416 52.861 17.694 1.00 16.93 119 ASP A O 1
ATOM 846 N N . VAL A 1 120 ? 65.440 51.044 18.561 1.00 18.12 120 VAL A N 1
ATOM 847 C CA . VAL A 1 120 ? 66.683 51.206 17.811 1.00 21.04 120 VAL A CA 1
ATOM 848 C C . VAL A 1 120 ? 66.521 50.860 16.323 1.00 22.02 120 VAL A C 1
ATOM 849 O O . VAL A 1 120 ? 67.259 51.368 15.479 1.00 23.36 120 VAL A O 1
ATOM 853 N N . GLY A 1 121 ? 65.550 50.012 16.001 1.00 21.58 121 GLY A N 1
ATOM 854 C CA . GLY A 1 121 ? 65.326 49.619 14.614 1.00 22.44 121 GLY A CA 1
ATOM 855 C C . GLY A 1 121 ? 65.958 48.282 14.265 1.00 23.31 121 GLY A C 1
ATOM 856 O O . GLY A 1 121 ? 66.109 47.927 13.093 1.00 25.66 121 GLY A O 1
ATOM 857 N N . VAL A 1 122 ? 66.342 47.542 15.299 1.00 19.62 122 VAL A N 1
ATOM 858 C CA . VAL A 1 122 ? 66.967 46.227 15.159 1.00 19.29 122 VAL A CA 1
ATOM 859 C C . VAL A 1 122 ? 65.870 45.187 14.935 1.00 17.79 122 VAL A C 1
ATOM 860 O O . VAL A 1 122 ? 64.747 45.358 15.418 1.00 18.84 122 VAL A O 1
ATOM 864 N N . LYS A 1 123 ? 66.193 44.112 14.217 1.00 17.05 123 LYS A N 1
ATOM 865 C CA . LYS A 1 123 ? 65.230 43.041 13.986 1.00 15.73 123 LYS A CA 1
ATOM 866 C C . LYS A 1 123 ? 65.484 41.867 14.936 1.00 15.55 123 LYS A C 1
ATOM 867 O O . LYS A 1 123 ? 66.559 41.259 14.906 1.00 15.62 123 LYS A O 1
ATOM 873 N N . ILE A 1 124 ? 64.509 41.572 15.789 1.00 14.14 124 ILE A N 1
ATOM 874 C CA . ILE A 1 124 ? 64.614 40.431 16.696 1.00 12.62 124 ILE A CA 1
ATOM 875 C C . ILE A 1 124 ? 63.729 39.332 16.122 1.00 13.86 124 ILE A C 1
ATOM 876 O O . ILE A 1 124 ? 62.560 39.576 15.801 1.00 14.56 124 ILE A O 1
ATOM 881 N N . ILE A 1 125 ? 64.292 38.134 15.963 1.00 12.71 125 ILE A N 1
ATOM 882 C CA . ILE A 1 125 ? 63.520 36.987 15.498 1.00 11.35 125 ILE A CA 1
ATOM 883 C C . ILE A 1 125 ? 63.472 36.060 16.707 1.00 12.80 125 ILE A C 1
ATOM 884 O O . ILE A 1 125 ? 64.508 35.558 17.162 1.00 13.26 125 ILE A O 1
ATOM 889 N N . GLY A 1 126 ? 62.271 35.860 17.242 1.00 11.90 126 GLY A N 1
ATOM 890 C CA . GLY A 1 126 ? 62.116 35.010 18.412 1.00 12.01 126 GLY A CA 1
ATOM 891 C C . GLY A 1 126 ? 61.741 35.865 19.611 1.00 12.00 126 GLY A C 1
ATOM 892 O O . GLY A 1 126 ? 61.227 36.974 19.435 1.00 12.53 126 GLY A O 1
ATOM 893 N N . PRO A 1 127 ? 62.023 35.411 20.841 1.00 12.91 127 PRO A N 1
ATOM 894 C CA . PRO A 1 127 ? 62.689 34.143 21.156 1.00 12.74 127 PRO A CA 1
ATOM 895 C C . PRO A 1 127 ? 61.855 32.863 20.958 1.00 12.49 127 PRO A C 1
ATOM 896 O O . PRO A 1 127 ? 60.748 32.900 20.419 1.00 12.71 127 PRO A O 1
ATOM 900 N N . ASN A 1 128 ? 62.415 31.738 21.392 1.00 13.35 128 ASN A N 1
ATOM 901 C CA . ASN A 1 128 ? 61.769 30.429 21.253 1.00 13.50 128 ASN A CA 1
ATOM 902 C C . ASN A 1 128 ? 61.364 30.195 19.807 1.00 13.65 128 ASN A C 1
ATOM 903 O O . ASN A 1 128 ? 60.203 29.918 19.489 1.00 14.06 128 ASN A O 1
ATOM 908 N N . THR A 1 129 ? 62.353 30.307 18.929 1.00 13.16 129 THR A N 1
ATOM 909 C CA . THR A 1 129 ? 62.139 30.125 17.495 1.00 12.91 129 THR A CA 1
ATOM 910 C C . THR A 1 129 ? 63.238 29.232 16.944 1.00 12.21 129 THR A C 1
ATOM 911 O O . THR A 1 129 ? 64.314 29.155 17.522 1.00 12.31 129 THR A O 1
ATOM 915 N N . PRO A 1 130 ? 62.954 28.495 15.859 1.00 13.91 130 PRO A N 1
ATOM 916 C CA . PRO A 1 130 ? 63.996 27.649 15.276 1.00 14.76 130 PRO A CA 1
ATOM 917 C C . PRO A 1 130 ? 64.838 28.575 14.406 1.00 13.97 130 PRO A C 1
ATOM 918 O O . PRO A 1 130 ? 65.873 28.184 13.885 1.00 13.79 130 PRO A O 1
ATOM 922 N N . GLY A 1 131 ? 64.362 29.806 14.230 1.00 12.63 131 GLY A N 1
ATOM 923 C CA . GLY A 1 131 ? 65.143 30.784 13.483 1.00 12.51 131 GLY A CA 1
ATOM 924 C C . GLY A 1 131 ? 64.749 31.067 12.055 1.00 13.23 131 GLY A C 1
ATOM 925 O O . GLY A 1 131 ? 63.570 31.097 11.724 1.00 13.73 131 GLY A O 1
ATOM 926 N N . ILE A 1 132 ? 65.756 31.282 11.210 1.00 12.79 132 ILE A N 1
ATOM 927 C CA . ILE A 1 132 ? 65.519 31.595 9.811 1.00 14.03 132 ILE A CA 1
ATOM 928 C C . ILE A 1 132 ? 66.391 30.707 8.928 1.00 14.54 132 ILE A C 1
ATOM 929 O O . ILE A 1 132 ? 67.511 30.346 9.302 1.00 14.85 132 ILE A O 1
ATOM 934 N N . ALA A 1 133 ? 65.869 30.334 7.759 1.00 16.17 133 ALA A N 1
ATOM 935 C CA . ALA A 1 133 ? 66.640 29.504 6.841 1.00 15.65 133 ALA A CA 1
ATOM 936 C C . ALA A 1 133 ? 66.388 29.943 5.412 1.00 17.66 133 ALA A C 1
ATOM 937 O O . ALA A 1 133 ? 65.248 30.119 5.000 1.00 19.71 133 ALA A O 1
ATOM 939 N N . SER A 1 134 ? 67.469 30.133 4.663 1.00 19.15 134 SER A N 1
ATOM 940 C CA . SER A 1 134 ? 67.383 30.551 3.271 1.00 20.38 134 SER A CA 1
ATOM 941 C C . SER A 1 134 ? 68.410 29.668 2.551 1.00 21.12 134 SER A C 1
ATOM 942 O O . SER A 1 134 ? 69.597 29.968 2.540 1.00 21.06 134 SER A O 1
ATOM 945 N N . PRO A 1 135 ? 67.952 28.556 1.954 1.00 21.81 135 PRO A N 1
ATOM 946 C CA . PRO A 1 135 ? 68.798 27.591 1.243 1.00 21.82 135 PRO A CA 1
ATOM 947 C C . PRO A 1 135 ? 69.949 28.168 0.430 1.00 24.05 135 PRO A C 1
ATOM 948 O O . PRO A 1 135 ? 71.056 27.625 0.431 1.00 22.93 135 PRO A O 1
ATOM 952 N N . LYS A 1 136 ? 69.694 29.276 -0.244 1.00 24.58 136 LYS A N 1
ATOM 953 C CA . LYS A 1 136 ? 70.718 29.892 -1.071 1.00 26.59 136 LYS A CA 1
ATOM 954 C C . LYS A 1 136 ? 71.948 30.359 -0.292 1.00 25.49 136 LYS A C 1
ATOM 955 O O . LYS A 1 136 ? 73.071 30.306 -0.811 1.00 25.51 136 LYS A O 1
ATOM 961 N N . VAL A 1 137 ? 71.757 30.791 0.956 1.00 23.73 137 VAL A N 1
ATOM 962 C CA . VAL A 1 137 ? 72.883 31.283 1.748 1.00 22.46 137 VAL A CA 1
ATOM 963 C C . VAL A 1 137 ? 73.134 30.611 3.096 1.00 21.70 137 VAL A C 1
ATOM 964 O O . VAL A 1 137 ? 74.157 30.870 3.725 1.00 24.24 137 VAL A O 1
ATOM 968 N N . GLY A 1 138 ? 72.218 29.757 3.546 1.00 20.53 138 GLY A N 1
ATOM 969 C CA . GLY A 1 138 ? 72.437 29.084 4.820 1.00 19.06 138 GLY A CA 1
ATOM 970 C C . GLY A 1 138 ? 71.280 29.237 5.788 1.00 17.79 138 GLY A C 1
ATOM 971 O O . GLY A 1 138 ? 70.121 29.298 5.368 1.00 19.75 138 GLY A O 1
ATOM 972 N N . LYS A 1 139 ? 71.583 29.296 7.079 1.00 15.98 139 LYS A N 1
ATOM 973 C CA . LYS A 1 139 ? 70.530 29.428 8.077 1.00 14.02 139 LYS A CA 1
ATOM 974 C C . LYS A 1 139 ? 71.076 30.005 9.383 1.00 14.34 139 LYS A C 1
ATOM 975 O O . LYS A 1 139 ? 72.260 29.904 9.670 1.00 14.10 139 LYS A O 1
ATOM 981 N N . LEU A 1 140 ? 70.205 30.629 10.168 1.00 14.26 140 LEU A N 1
ATOM 982 C CA . LEU A 1 140 ? 70.599 31.145 11.466 1.00 14.44 140 LEU A CA 1
ATOM 983 C C . LEU A 1 140 ? 69.633 30.446 12.395 1.00 15.07 140 LEU A C 1
ATOM 984 O O . LEU A 1 140 ? 68.469 30.836 12.512 1.00 15.65 140 LEU A O 1
ATOM 989 N N . GLY A 1 141 ? 70.112 29.392 13.039 1.00 14.49 141 GLY A N 1
ATOM 990 C CA . GLY A 1 141 ? 69.240 28.638 13.909 1.00 15.36 141 GLY A CA 1
ATOM 991 C C . GLY A 1 141 ? 69.371 27.136 13.762 1.00 15.15 141 GLY A C 1
ATOM 992 O O . GLY A 1 141 ? 70.449 26.612 13.460 1.00 15.42 141 GLY A O 1
ATOM 993 N N . ILE A 1 142 ? 68.243 26.457 13.944 1.00 14.97 142 ILE A N 1
ATOM 994 C CA . ILE A 1 142 ? 68.185 25.000 13.951 1.00 13.99 142 ILE A CA 1
ATOM 995 C C . ILE A 1 142 ? 67.233 24.364 12.936 1.00 14.39 142 ILE A C 1
ATOM 996 O O . ILE A 1 142 ? 66.923 23.180 13.036 1.00 15.90 142 ILE A O 1
ATOM 1001 N N . ILE A 1 143 ? 66.777 25.121 11.948 1.00 14.64 143 ILE A N 1
ATOM 1002 C CA . ILE A 1 143 ? 65.835 24.553 10.993 1.00 14.32 143 ILE A CA 1
ATOM 1003 C C . ILE A 1 143 ? 66.525 23.439 10.194 1.00 13.89 143 ILE A C 1
ATOM 1004 O O . ILE A 1 143 ? 67.624 23.627 9.700 1.00 13.62 143 ILE A O 1
ATOM 1009 N N . PRO A 1 144 ? 65.883 22.261 10.072 1.00 13.88 144 PRO A N 1
ATOM 1010 C CA . PRO A 1 144 ? 66.487 21.144 9.318 1.00 15.08 144 PRO A CA 1
ATOM 1011 C C . PRO A 1 144 ? 66.514 21.423 7.815 1.00 15.51 144 PRO A C 1
ATOM 1012 O O . PRO A 1 144 ? 65.470 21.491 7.176 1.00 15.16 144 PRO A O 1
ATOM 1016 N N . MET A 1 145 ? 67.710 21.574 7.256 1.00 15.69 145 MET A N 1
ATOM 1017 C CA . MET A 1 145 ? 67.823 21.884 5.839 1.00 16.28 145 MET A CA 1
ATOM 1018 C C . MET A 1 145 ? 67.412 20.715 4.950 1.00 17.20 145 MET A C 1
ATOM 1019 O O . MET A 1 145 ? 67.185 20.873 3.753 1.00 17.78 145 MET A O 1
ATOM 1024 N N . GLU A 1 146 ? 67.282 19.536 5.544 1.00 17.95 146 GLU A N 1
ATOM 1025 C CA . GLU A 1 146 ? 66.859 18.366 4.785 1.00 19.35 146 GLU A CA 1
ATOM 1026 C C . GLU A 1 146 ? 65.460 18.535 4.170 1.00 21.13 146 GLU A C 1
ATOM 1027 O O . GLU A 1 146 ? 65.156 17.931 3.134 1.00 23.34 146 GLU A O 1
ATOM 1033 N N . VAL A 1 147 ? 64.606 19.350 4.786 1.00 20.11 147 VAL A N 1
ATOM 1034 C CA . VAL A 1 147 ? 63.249 19.524 4.267 1.00 20.77 147 VAL A CA 1
ATOM 1035 C C . VAL A 1 147 ? 63.060 20.771 3.397 1.00 19.86 147 VAL A C 1
ATOM 1036 O O . VAL A 1 147 ? 61.930 21.152 3.105 1.00 20.81 147 VAL A O 1
ATOM 1040 N N . LEU A 1 148 ? 64.169 21.392 3.000 1.00 18.35 148 LEU A N 1
ATOM 1041 C CA . LEU A 1 148 ? 64.151 22.583 2.151 1.00 20.00 148 LEU A CA 1
ATOM 1042 C C . LEU A 1 148 ? 65.089 22.436 0.976 1.00 21.68 148 LEU A C 1
ATOM 1043 O O . LEU A 1 148 ? 66.095 21.745 1.064 1.00 23.68 148 LEU A O 1
ATOM 1048 N N . LYS A 1 149 ? 64.750 23.093 -0.126 1.00 21.53 149 LYS A N 1
ATOM 1049 C CA . LYS A 1 149 ? 65.634 23.134 -1.279 1.00 23.13 149 LYS A CA 1
ATOM 1050 C C . LYS A 1 149 ? 65.460 24.556 -1.796 1.00 22.39 149 LYS A C 1
ATOM 1051 O O . LYS A 1 149 ? 64.469 25.218 -1.465 1.00 21.00 149 LYS A O 1
ATOM 1057 N N . GLU A 1 150 ? 66.434 25.049 -2.556 1.00 23.74 150 GLU A N 1
ATOM 1058 C CA . GLU A 1 150 ? 66.370 26.404 -3.101 1.00 25.27 150 GLU A CA 1
ATOM 1059 C C . GLU A 1 150 ? 65.157 26.623 -3.992 1.00 24.84 150 GLU A C 1
ATOM 1060 O O . GLU A 1 150 ? 64.882 25.826 -4.896 1.00 24.10 150 GLU A O 1
ATOM 1066 N N . GLY A 1 151 ? 64.447 27.719 -3.745 1.00 22.28 151 GLY A N 1
ATOM 1067 C CA . GLY A 1 151 ? 63.269 28.017 -4.538 1.00 22.37 151 GLY A CA 1
ATOM 1068 C C . GLY A 1 151 ? 62.710 29.404 -4.294 1.00 20.80 151 GLY A C 1
ATOM 1069 O O . GLY A 1 151 ? 63.400 30.288 -3.768 1.00 20.87 151 GLY A O 1
ATOM 1070 N N . SER A 1 152 ? 61.439 29.583 -4.646 1.00 20.03 152 SER A N 1
ATOM 1071 C CA . SER A 1 152 ? 60.801 30.886 -4.522 1.00 19.73 152 SER A CA 1
ATOM 1072 C C . SER A 1 152 ? 59.675 30.995 -3.520 1.00 17.99 152 SER A C 1
ATOM 1073 O O . SER A 1 152 ? 59.008 32.023 -3.472 1.00 18.72 152 SER A O 1
ATOM 1076 N N . VAL A 1 153 ? 59.457 29.962 -2.713 1.00 15.82 153 VAL A N 1
ATOM 1077 C CA . VAL A 1 153 ? 58.382 30.024 -1.735 1.00 16.24 153 VAL A CA 1
ATOM 1078 C C . VAL A 1 153 ? 58.862 30.550 -0.385 1.00 16.84 153 VAL A C 1
ATOM 1079 O O . VAL A 1 153 ? 59.790 29.995 0.202 1.00 16.06 153 VAL A O 1
ATOM 1083 N N . GLY A 1 154 ? 58.247 31.635 0.084 1.00 17.25 154 GLY A N 1
ATOM 1084 C CA . GLY A 1 154 ? 58.606 32.193 1.384 1.00 16.46 154 GLY A CA 1
ATOM 1085 C C . GLY A 1 154 ? 57.668 31.589 2.405 1.00 16.55 154 GLY A C 1
ATOM 1086 O O . GLY A 1 154 ? 56.458 31.499 2.161 1.00 19.02 154 GLY A O 1
ATOM 1087 N N . MET A 1 155 ? 58.198 31.169 3.553 1.00 14.10 155 MET A N 1
ATOM 1088 C CA . MET A 1 155 ? 57.376 30.549 4.581 1.00 13.15 155 MET A CA 1
ATOM 1089 C C . MET A 1 155 ? 57.532 31.313 5.882 1.00 13.12 155 MET A C 1
ATOM 1090 O O . MET A 1 155 ? 58.638 31.709 6.237 1.00 15.04 155 MET A O 1
ATOM 1095 N N . VAL A 1 156 ? 56.420 31.526 6.570 1.00 13.85 156 VAL A N 1
ATOM 1096 C CA . VAL A 1 156 ? 56.451 32.188 7.882 1.00 13.71 156 VAL A CA 1
ATOM 1097 C C . VAL A 1 156 ? 55.514 31.405 8.786 1.00 15.21 156 VAL A C 1
ATOM 1098 O O . VAL A 1 156 ? 54.389 31.058 8.392 1.00 15.23 156 VAL A O 1
ATOM 1102 N N . SER A 1 157 ? 55.977 31.122 10.003 1.00 13.40 157 SER A N 1
ATOM 1103 C CA . SER A 1 157 ? 55.218 30.309 10.942 1.00 15.65 157 SER A CA 1
ATOM 1104 C C . SER A 1 157 ? 55.573 30.700 12.364 1.00 15.96 157 SER A C 1
ATOM 1105 O O . SER A 1 157 ? 56.538 31.431 12.581 1.00 15.55 157 SER A O 1
ATOM 1108 N N . ARG A 1 158 ? 54.802 30.200 13.324 1.00 18.93 158 ARG A N 1
ATOM 1109 C CA . ARG A 1 158 ? 55.073 30.452 14.736 1.00 22.03 158 ARG A CA 1
ATOM 1110 C C . ARG A 1 158 ? 55.049 29.118 15.476 1.00 24.62 158 ARG A C 1
ATOM 1111 O O . ARG A 1 158 ? 54.896 29.059 16.699 1.00 25.72 158 ARG A O 1
ATOM 1119 N N . SER A 1 159 ? 55.221 28.037 14.716 1.00 28.30 159 SER A N 1
ATOM 1120 C CA . SER A 1 159 ? 55.236 26.690 15.286 1.00 30.64 159 SER A CA 1
ATOM 1121 C C . SER A 1 159 ? 56.558 26.000 14.983 1.00 30.09 159 SER A C 1
ATOM 1122 O O . SER A 1 159 ? 57.402 26.528 14.261 1.00 30.90 159 SER A O 1
ATOM 1125 N N . GLY A 1 160 ? 56.740 24.813 15.540 1.00 31.29 160 GLY A N 1
ATOM 1126 C CA . GLY A 1 160 ? 57.964 24.088 15.291 1.00 30.52 160 GLY A CA 1
ATOM 1127 C C . GLY A 1 160 ? 57.765 22.975 14.284 1.00 28.74 160 GLY A C 1
ATOM 1128 O O . GLY A 1 160 ? 57.798 23.193 13.075 1.00 29.04 160 GLY A O 1
ATOM 1129 N N . THR A 1 161 ? 57.549 21.776 14.806 1.00 28.93 161 THR A N 1
ATOM 1130 C CA . THR A 1 161 ? 57.361 20.570 14.013 1.00 28.86 161 THR A CA 1
ATOM 1131 C C . THR A 1 161 ? 56.461 20.745 12.792 1.00 28.73 161 THR A C 1
ATOM 1132 O O . THR A 1 161 ? 56.825 20.361 11.681 1.00 26.54 161 THR A O 1
ATOM 1136 N N . LEU A 1 162 ? 55.282 21.315 13.008 1.00 27.69 162 LEU A N 1
ATOM 1137 C CA . LEU A 1 162 ? 54.326 21.547 11.928 1.00 27.93 162 LEU A CA 1
ATOM 1138 C C . LEU A 1 162 ? 54.966 22.204 10.713 1.00 25.99 162 LEU A C 1
ATOM 1139 O O . LEU A 1 162 ? 54.683 21.831 9.576 1.00 26.30 162 LEU A O 1
ATOM 1144 N N . THR A 1 163 ? 55.817 23.197 10.949 1.00 25.19 163 THR A N 1
ATOM 1145 C CA . THR A 1 163 ? 56.478 23.901 9.852 1.00 22.22 163 THR A CA 1
ATOM 1146 C C . THR A 1 163 ? 57.319 22.962 9.010 1.00 22.81 163 THR A C 1
ATOM 1147 O O . THR A 1 163 ? 57.396 23.113 7.793 1.00 21.04 163 THR A O 1
ATOM 1151 N N . TYR A 1 164 ? 57.962 22.001 9.667 1.00 21.40 164 TYR A N 1
ATOM 1152 C CA . TYR A 1 164 ? 58.805 21.059 8.947 1.00 21.39 164 TYR A CA 1
ATOM 1153 C C . TYR A 1 164 ? 57.963 20.049 8.193 1.00 20.14 164 TYR A C 1
ATOM 1154 O O . TYR A 1 164 ? 58.322 19.647 7.094 1.00 21.88 164 TYR A O 1
ATOM 1163 N N . GLU A 1 165 ? 56.848 19.628 8.785 1.00 22.37 165 GLU A N 1
ATOM 1164 C CA . GLU A 1 165 ? 55.957 18.680 8.109 1.00 21.12 165 GLU A CA 1
ATOM 1165 C C . GLU A 1 165 ? 55.510 19.353 6.820 1.00 22.94 165 GLU A C 1
ATOM 1166 O O . GLU A 1 165 ? 55.578 18.770 5.736 1.00 21.96 165 GLU A O 1
ATOM 1172 N N . ILE A 1 166 ? 55.062 20.601 6.935 1.00 21.13 166 ILE A N 1
ATOM 1173 C CA . ILE A 1 166 ? 54.628 21.334 5.754 1.00 21.96 166 ILE A CA 1
ATOM 1174 C C . ILE A 1 166 ? 55.764 21.568 4.770 1.00 21.47 166 ILE A C 1
ATOM 1175 O O . ILE A 1 166 ? 55.599 21.369 3.567 1.00 21.56 166 ILE A O 1
ATOM 1180 N N . ALA A 1 167 ? 56.927 21.977 5.265 1.00 20.52 167 ALA A N 1
ATOM 1181 C CA . ALA A 1 167 ? 58.054 22.203 4.378 1.00 19.20 167 ALA A CA 1
ATOM 1182 C C . ALA A 1 167 ? 58.378 20.902 3.634 1.00 19.60 167 ALA A C 1
ATOM 1183 O O . ALA A 1 167 ? 58.692 20.925 2.451 1.00 20.64 167 ALA A O 1
ATOM 1185 N N . HIS A 1 168 ? 58.284 19.779 4.338 1.00 21.30 168 HIS A N 1
ATOM 1186 C CA . HIS A 1 168 ? 58.5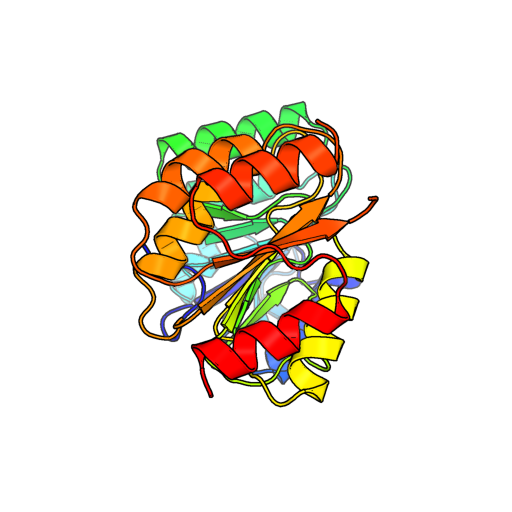67 18.468 3.748 1.00 21.81 168 HIS A CA 1
ATOM 1187 C C . HIS A 1 168 ? 57.605 18.197 2.597 1.00 22.22 168 HIS A C 1
ATOM 1188 O O . HIS A 1 168 ? 58.031 17.802 1.515 1.00 22.84 168 HIS A O 1
ATOM 1195 N N . GLN A 1 169 ? 56.312 18.423 2.821 1.00 23.03 169 GLN A N 1
ATOM 1196 C CA . GLN A 1 169 ? 55.330 18.180 1.766 1.00 23.60 169 GLN A CA 1
ATOM 1197 C C . GLN A 1 169 ? 55.559 19.114 0.576 1.00 23.24 169 GLN A C 1
ATOM 1198 O O . GLN A 1 169 ? 55.350 18.724 -0.575 1.00 22.74 169 GLN A O 1
ATOM 1204 N N . ILE A 1 170 ? 55.975 20.351 0.851 1.00 22.29 170 ILE A N 1
ATOM 1205 C CA . ILE A 1 170 ? 56.236 21.319 -0.216 1.00 21.19 170 ILE A CA 1
ATOM 1206 C C . ILE A 1 170 ? 57.406 20.881 -1.079 1.00 22.27 170 ILE A C 1
ATOM 1207 O O . ILE A 1 170 ? 57.352 20.952 -2.309 1.00 20.91 170 ILE A O 1
ATOM 1212 N N . LYS A 1 171 ? 58.476 20.439 -0.428 1.00 23.27 171 LYS A N 1
ATOM 1213 C CA . LYS A 1 171 ? 59.656 19.981 -1.147 1.00 23.77 171 LYS A CA 1
ATOM 1214 C C . LYS A 1 171 ? 59.361 18.688 -1.919 1.00 23.63 171 LYS A C 1
ATOM 1215 O O . LYS A 1 171 ? 59.788 18.535 -3.061 1.00 24.44 171 LYS A O 1
ATOM 1221 N N . LYS A 1 172 ? 58.636 17.764 -1.296 1.00 25.71 172 LYS A N 1
ATOM 1222 C CA . LYS A 1 172 ? 58.310 16.484 -1.944 1.00 26.25 172 LYS A CA 1
ATOM 1223 C C . LYS A 1 172 ? 57.484 16.700 -3.211 1.00 26.56 172 LYS A C 1
ATOM 1224 O O . LYS A 1 172 ? 57.545 15.903 -4.166 1.00 27.12 172 LYS A O 1
ATOM 1230 N N . ALA A 1 173 ? 56.718 17.788 -3.219 1.00 24.48 173 ALA A N 1
ATOM 1231 C CA . ALA A 1 173 ? 55.877 18.140 -4.359 1.00 23.83 173 ALA A CA 1
ATOM 1232 C C . ALA A 1 173 ? 56.697 18.861 -5.429 1.00 23.07 173 ALA A C 1
ATOM 1233 O O . ALA A 1 173 ? 56.179 19.204 -6.499 1.00 24.57 173 ALA A O 1
ATOM 1235 N N . GLY A 1 174 ? 57.965 19.124 -5.131 1.00 23.31 174 GLY A N 1
ATOM 1236 C CA . GLY A 1 174 ? 58.834 19.770 -6.109 1.00 22.79 174 GLY A CA 1
ATOM 1237 C C . GLY A 1 174 ? 59.111 21.258 -6.003 1.00 24.55 174 GLY A C 1
ATOM 1238 O O . GLY A 1 174 ? 59.736 21.845 -6.892 1.00 25.05 174 GLY A O 1
ATOM 1239 N N . PHE A 1 175 ? 58.670 21.884 -4.917 1.00 23.35 175 PHE A N 1
ATOM 1240 C CA . PHE A 1 175 ? 58.877 23.319 -4.752 1.00 21.48 175 PHE A CA 1
ATOM 1241 C C . PHE A 1 175 ? 60.023 23.669 -3.809 1.00 22.46 175 PHE A C 1
ATOM 1242 O O . PHE A 1 175 ? 60.314 22.929 -2.867 1.00 24.23 175 PHE A O 1
ATOM 1250 N N . GLY A 1 176 ? 60.672 24.796 -4.087 1.00 20.89 176 GLY A N 1
ATOM 1251 C CA . GLY A 1 176 ? 61.783 25.259 -3.268 1.00 20.39 176 GLY A CA 1
ATOM 1252 C C . GLY A 1 176 ? 61.387 26.471 -2.449 1.00 19.40 176 GLY A C 1
ATOM 1253 O O . GLY A 1 176 ? 60.387 27.131 -2.739 1.00 19.84 176 GLY A O 1
ATOM 1254 N N . VAL A 1 177 ? 62.196 26.770 -1.438 1.00 18.39 177 VAL A N 1
ATOM 1255 C CA . VAL A 1 177 ? 61.950 27.873 -0.516 1.00 18.36 177 VAL A CA 1
ATOM 1256 C C . VAL A 1 177 ? 62.977 28.993 -0.643 1.00 17.34 177 VAL A C 1
ATOM 1257 O O . VAL A 1 177 ? 64.180 28.751 -0.829 1.00 18.62 177 VAL A O 1
ATOM 1261 N N . SER A 1 178 ? 62.505 30.230 -0.541 1.00 18.60 178 SER A N 1
ATOM 1262 C CA . SER A 1 178 ? 63.394 31.379 -0.601 1.00 19.05 178 SER A CA 1
ATOM 1263 C C . SER A 1 178 ? 63.902 31.575 0.822 1.00 19.65 178 SER A C 1
ATOM 1264 O O . SER A 1 178 ? 65.090 31.428 1.095 1.00 19.46 178 SER A O 1
ATOM 1267 N N . THR A 1 179 ? 62.982 31.895 1.726 1.00 18.61 179 THR A N 1
ATOM 1268 C CA . THR A 1 179 ? 63.314 32.081 3.134 1.00 19.54 179 THR A CA 1
ATOM 1269 C C . THR A 1 179 ? 62.201 31.495 3.981 1.00 18.28 179 THR A C 1
ATOM 1270 O O . THR A 1 179 ? 61.020 31.653 3.661 1.00 17.44 179 THR A O 1
ATOM 1274 N N . CYS A 1 180 ? 62.580 30.778 5.034 1.00 17.67 180 CYS A N 1
ATOM 1275 C CA . CYS A 1 180 ? 61.606 30.212 5.960 1.00 17.41 180 CYS A CA 1
ATOM 1276 C C . CYS A 1 180 ? 61.919 30.902 7.293 1.00 17.27 180 CYS A C 1
ATOM 1277 O O . CYS A 1 180 ? 63.059 30.862 7.754 1.00 18.20 180 CYS A O 1
ATOM 1280 N N . VAL A 1 181 ? 60.921 31.535 7.898 1.00 17.33 181 VAL A N 1
ATOM 1281 C CA . VAL A 1 181 ? 61.115 32.262 9.161 1.00 16.76 181 VAL A CA 1
ATOM 1282 C C . VAL A 1 181 ? 60.145 31.820 10.234 1.00 14.71 181 VAL A C 1
ATOM 1283 O O . VAL A 1 181 ? 58.933 31.735 9.996 1.00 14.96 181 VAL A O 1
ATOM 1287 N N . GLY A 1 182 ? 60.673 31.546 11.423 1.00 13.41 182 GLY A N 1
ATOM 1288 C CA . GLY A 1 182 ? 59.803 31.203 12.526 1.00 13.50 182 GLY A CA 1
ATOM 1289 C C . GLY A 1 182 ? 59.769 32.427 13.418 1.00 14.28 182 GLY A C 1
ATOM 1290 O O . GLY A 1 182 ? 60.830 32.883 13.857 1.00 15.02 182 GLY A O 1
ATOM 1291 N N . ILE A 1 183 ? 58.585 32.981 13.683 1.00 13.51 183 ILE A N 1
ATOM 1292 C CA . ILE A 1 183 ? 58.539 34.174 14.522 1.00 14.94 183 ILE A CA 1
ATOM 1293 C C . ILE A 1 183 ? 58.634 33.886 16.020 1.00 16.28 183 ILE A C 1
ATOM 1294 O O . ILE A 1 183 ? 58.758 34.820 16.826 1.00 16.73 183 ILE A O 1
ATOM 1299 N N . GLY A 1 184 ? 58.594 32.613 16.402 1.00 14.92 184 GLY A N 1
ATOM 1300 C CA . GLY A 1 184 ? 58.719 32.285 17.816 1.00 14.99 184 GLY A CA 1
ATOM 1301 C C . GLY A 1 184 ? 57.409 31.906 18.469 1.00 14.62 184 GLY A C 1
ATOM 1302 O O . GLY A 1 184 ? 56.348 32.368 18.051 1.00 15.50 184 GLY A O 1
ATOM 1303 N N . GLY A 1 185 ? 57.484 31.088 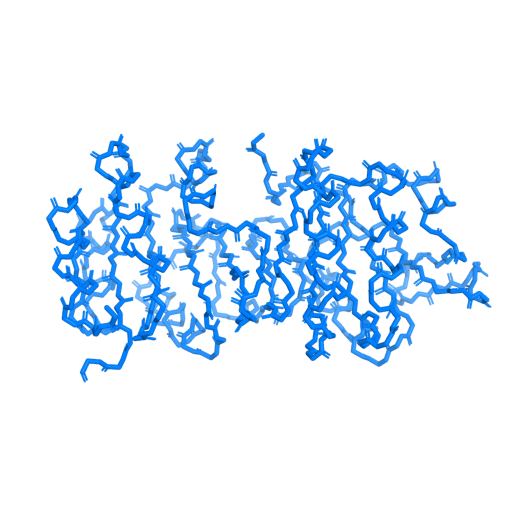19.515 1.00 15.89 185 GLY A N 1
ATOM 1304 C CA . GLY A 1 185 ? 56.276 30.628 20.175 1.00 16.48 185 GLY A CA 1
ATOM 1305 C C . GLY A 1 185 ? 55.953 31.236 21.521 1.00 17.93 185 GLY A C 1
ATOM 1306 O O . GLY A 1 185 ? 55.016 30.802 22.184 1.00 19.18 185 GLY A O 1
ATOM 1307 N N . ASP A 1 186 ? 56.718 32.236 21.929 1.00 17.15 186 ASP A N 1
ATOM 1308 C CA . ASP A 1 186 ? 56.473 32.892 23.208 1.00 16.95 186 ASP A CA 1
ATOM 1309 C C . ASP A 1 186 ? 55.394 33.970 23.099 1.00 17.64 186 ASP A C 1
ATOM 1310 O O . ASP A 1 186 ? 55.032 34.417 22.003 1.00 18.58 186 ASP A O 1
ATOM 1315 N N . PRO A 1 187 ? 54.839 34.388 24.244 1.00 18.04 187 PRO A N 1
ATOM 1316 C CA . PRO A 1 187 ? 53.793 35.412 24.250 1.00 18.50 187 PRO A CA 1
ATOM 1317 C C . PRO A 1 187 ? 54.251 36.757 23.699 1.00 17.05 187 PRO A C 1
ATOM 1318 O O . PRO A 1 187 ? 53.476 37.466 23.058 1.00 17.96 187 PRO A O 1
ATOM 1322 N N . ILE A 1 188 ? 55.512 37.102 23.948 1.00 16.93 188 ILE A N 1
ATOM 1323 C CA . ILE A 1 188 ? 56.078 38.346 23.441 1.00 16.56 188 ILE A CA 1
ATOM 1324 C C . ILE A 1 188 ? 57.241 37.944 22.551 1.00 17.28 188 ILE A C 1
ATOM 1325 O O . ILE A 1 188 ? 58.133 37.236 23.002 1.00 16.85 188 ILE A O 1
ATOM 1330 N N . VAL A 1 189 ? 57.213 38.379 21.294 1.00 16.11 189 VAL A N 1
ATOM 1331 C CA . VAL A 1 189 ? 58.306 38.073 20.378 1.00 14.94 189 VAL A CA 1
ATOM 1332 C C . VAL A 1 189 ? 58.651 39.335 19.608 1.00 15.55 189 VAL A C 1
ATOM 1333 O O . VAL A 1 189 ? 58.045 40.382 19.830 1.00 16.00 189 VAL A O 1
ATOM 1337 N N . GLY A 1 190 ? 59.630 39.237 18.714 1.00 14.79 190 GLY A N 1
ATOM 1338 C CA . GLY A 1 190 ? 60.071 40.397 17.958 1.00 12.93 190 GLY A CA 1
ATOM 1339 C C . GLY A 1 190 ? 59.257 40.619 16.701 1.00 13.61 190 GLY A C 1
ATOM 1340 O O . GLY A 1 190 ? 58.121 41.097 16.777 1.00 17.55 190 GLY A O 1
ATOM 1341 N N . LEU A 1 191 ? 59.830 40.286 15.548 1.00 13.95 191 LEU A N 1
ATOM 1342 C CA . LEU A 1 191 ? 59.103 40.442 14.294 1.00 14.91 191 LEU A CA 1
ATOM 1343 C C . LEU A 1 191 ? 57.876 39.546 14.318 1.00 17.62 191 LEU A C 1
ATOM 1344 O O . LEU A 1 191 ? 57.926 38.418 14.815 1.00 16.66 191 LEU A O 1
ATOM 1349 N N . ARG A 1 192 ? 56.773 40.071 13.780 1.00 19.41 192 ARG A N 1
ATOM 1350 C CA . ARG A 1 192 ? 55.504 39.357 13.717 1.00 22.62 192 ARG A CA 1
ATOM 1351 C C . ARG A 1 192 ? 55.190 39.014 12.262 1.00 21.74 192 ARG A C 1
ATOM 1352 O O . ARG A 1 192 ? 55.991 39.307 11.381 1.00 20.64 192 ARG A O 1
ATOM 1360 N N . TYR A 1 193 ? 54.033 38.403 12.010 1.00 20.44 193 TYR A N 1
ATOM 1361 C CA . TYR A 1 193 ? 53.677 38.045 10.634 1.00 19.99 193 TYR A CA 1
ATOM 1362 C C . TYR A 1 193 ? 53.765 39.224 9.677 1.00 21.16 193 TYR A C 1
ATOM 1363 O O . TYR A 1 193 ? 54.319 39.107 8.588 1.00 19.09 193 TYR A O 1
ATOM 1372 N N . LYS A 1 194 ? 53.192 40.361 10.074 1.00 21.41 194 LYS A N 1
ATOM 1373 C CA . LYS A 1 194 ? 53.213 41.541 9.215 1.00 21.88 194 LYS A CA 1
ATOM 1374 C C . LYS A 1 194 ? 54.609 41.956 8.776 1.00 21.46 194 LYS A C 1
ATOM 1375 O O . LYS A 1 194 ? 54.829 42.225 7.605 1.00 20.82 194 LYS A O 1
ATOM 1381 N N . GLU A 1 195 ? 55.558 42.014 9.710 1.00 20.04 195 GLU A N 1
ATOM 1382 C CA . GLU A 1 195 ? 56.899 42.422 9.341 1.00 20.95 195 GLU A CA 1
ATOM 1383 C C . GLU A 1 195 ? 57.554 41.427 8.392 1.00 19.88 195 GLU A C 1
ATOM 1384 O O . GLU A 1 195 ? 58.240 41.828 7.452 1.00 20.56 195 GLU A O 1
ATOM 1390 N N . VAL A 1 196 ? 57.341 40.137 8.634 1.00 18.68 196 VAL A N 1
ATOM 1391 C CA . VAL A 1 196 ? 57.916 39.123 7.755 1.00 18.23 196 VAL A CA 1
ATOM 1392 C C . VAL A 1 196 ? 57.239 39.180 6.378 1.00 18.01 196 VAL A C 1
ATOM 1393 O O . VAL A 1 196 ? 57.905 39.071 5.352 1.00 19.39 196 VAL A O 1
ATOM 1397 N N . LEU A 1 197 ? 55.924 39.362 6.341 1.00 19.07 197 LEU A N 1
ATOM 1398 C CA . LEU A 1 197 ? 55.231 39.448 5.048 1.00 18.72 197 LEU A CA 1
ATOM 1399 C C . LEU A 1 197 ? 55.721 40.652 4.241 1.00 20.53 197 LEU A C 1
ATOM 1400 O O . LEU A 1 197 ? 55.886 40.568 3.028 1.00 18.63 197 LEU A O 1
ATOM 1405 N N . ASP A 1 198 ? 55.964 41.768 4.924 1.00 21.75 198 ASP A N 1
ATOM 1406 C CA . ASP A 1 198 ? 56.455 42.982 4.275 1.00 23.74 198 ASP A CA 1
ATOM 1407 C C . ASP A 1 198 ? 57.836 42.677 3.690 1.00 23.94 198 ASP A C 1
ATOM 1408 O O . ASP A 1 198 ? 58.135 43.037 2.553 1.00 26.70 198 ASP A O 1
ATOM 1413 N N . LEU A 1 199 ? 58.680 42.004 4.465 1.00 24.64 199 LEU A N 1
ATOM 1414 C CA . LEU A 1 199 ? 60.008 41.646 3.986 1.00 24.91 199 LEU A CA 1
ATOM 1415 C C . LEU A 1 199 ? 59.893 40.709 2.777 1.00 26.30 199 LEU A C 1
ATOM 1416 O O . LEU A 1 199 ? 60.679 40.828 1.832 1.00 27.23 199 LEU A O 1
ATOM 1421 N N . PHE A 1 200 ? 58.915 39.794 2.791 1.00 24.73 200 PHE A N 1
ATOM 1422 C CA . PHE A 1 200 ? 58.730 38.863 1.667 1.00 25.87 200 PHE A CA 1
ATOM 1423 C C . PHE A 1 200 ? 58.284 39.628 0.423 1.00 28.27 200 PHE A C 1
ATOM 1424 O O . PHE A 1 200 ? 58.662 39.290 -0.700 1.00 28.78 200 PHE A O 1
ATOM 1432 N N . GLU A 1 201 ? 57.469 40.657 0.631 1.00 29.82 201 GLU A N 1
ATOM 1433 C CA . GLU A 1 201 ? 56.977 41.493 -0.460 1.00 32.04 201 GLU A CA 1
ATOM 1434 C C . GLU A 1 201 ? 58.114 42.212 -1.184 1.00 33.03 201 GLU A C 1
ATOM 1435 O O . GLU A 1 201 ? 58.044 42.440 -2.392 1.00 34.28 201 GLU A O 1
ATOM 1441 N N . LYS A 1 202 ? 59.161 42.563 -0.444 1.00 33.76 202 LYS A N 1
ATOM 1442 C CA . LYS A 1 202 ? 60.302 43.269 -1.018 1.00 34.84 202 LYS A CA 1
ATOM 1443 C C . LYS A 1 202 ? 61.473 42.346 -1.354 1.00 34.18 202 LYS A C 1
ATOM 1444 O O . LYS A 1 202 ? 62.547 42.808 -1.749 1.00 34.08 202 LYS A O 1
ATOM 1450 N N . ASP A 1 203 ? 61.260 41.041 -1.206 1.00 33.33 203 ASP A N 1
ATOM 1451 C CA . ASP A 1 203 ? 62.299 40.053 -1.492 1.00 33.09 203 ASP A CA 1
ATOM 1452 C C . ASP A 1 203 ? 62.116 39.479 -2.887 1.00 33.02 203 ASP A C 1
ATOM 1453 O O . ASP A 1 203 ? 61.185 38.717 -3.133 1.00 33.27 203 ASP A O 1
ATOM 1458 N N . ASP A 1 204 ? 63.006 39.844 -3.803 1.00 33.48 204 ASP A N 1
ATOM 1459 C CA . ASP A 1 204 ? 62.910 39.357 -5.172 1.00 33.70 204 ASP A CA 1
ATOM 1460 C C . ASP A 1 204 ? 62.975 37.839 -5.298 1.00 32.50 204 ASP A C 1
ATOM 1461 O O . ASP A 1 204 ? 62.484 37.281 -6.275 1.00 32.53 204 ASP A O 1
ATOM 1466 N N . GLU A 1 205 ? 63.576 37.173 -4.317 1.00 32.30 205 GLU A N 1
ATOM 1467 C CA . GLU A 1 205 ? 63.686 35.716 -4.348 1.00 30.45 205 GLU A CA 1
ATOM 1468 C C . GLU A 1 205 ? 62.341 35.052 -4.060 1.00 28.98 205 GLU A C 1
ATOM 1469 O O . GLU A 1 205 ? 62.125 33.892 -4.416 1.00 26.16 205 GLU A O 1
ATOM 1475 N N . THR A 1 206 ? 61.439 35.794 -3.421 1.00 27.04 206 THR A N 1
ATOM 1476 C CA . THR A 1 206 ? 60.124 35.268 -3.049 1.00 25.25 206 THR A CA 1
ATOM 1477 C C . THR A 1 206 ? 59.006 35.604 -4.037 1.00 26.22 206 THR A C 1
ATOM 1478 O O . THR A 1 206 ? 58.719 36.777 -4.296 1.00 26.01 206 THR A O 1
ATOM 1482 N N . GLU A 1 207 ? 58.374 34.564 -4.580 1.00 25.91 207 GLU A N 1
ATOM 1483 C CA . GLU A 1 207 ? 57.289 34.713 -5.546 1.00 25.73 207 GLU A CA 1
ATOM 1484 C C . GLU A 1 207 ? 55.917 34.361 -4.980 1.00 24.05 207 GLU A C 1
ATOM 1485 O O . GLU A 1 207 ? 54.891 34.842 -5.462 1.00 25.66 207 GLU A O 1
ATOM 1491 N N . ALA A 1 208 ? 55.894 33.511 -3.961 1.00 21.29 208 ALA A N 1
ATOM 1492 C CA . ALA A 1 208 ? 54.643 33.135 -3.321 1.00 17.87 208 ALA A CA 1
ATOM 1493 C C . ALA A 1 208 ? 54.949 32.917 -1.845 1.00 16.10 208 ALA A C 1
ATOM 1494 O O . ALA A 1 208 ? 56.076 32.603 -1.476 1.00 16.66 208 ALA A O 1
ATOM 1496 N N . ILE A 1 209 ? 53.940 33.097 -1.010 1.00 16.26 209 ILE A N 1
ATOM 1497 C CA . ILE A 1 209 ? 54.108 32.968 0.428 1.00 17.53 209 ILE A CA 1
ATOM 1498 C C . ILE A 1 209 ? 53.193 31.922 1.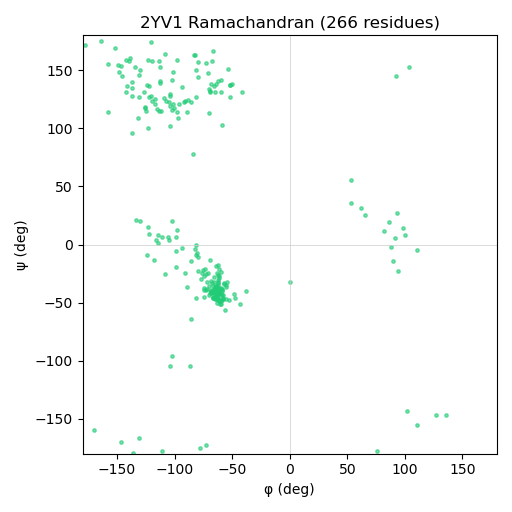038 1.00 15.40 209 ILE A C 1
ATOM 1499 O O . ILE A 1 209 ? 52.022 31.829 0.689 1.00 17.21 209 ILE A O 1
ATOM 1504 N N . VAL A 1 210 ? 53.740 31.112 1.940 1.00 15.73 210 VAL A N 1
ATOM 1505 C CA . VAL A 1 210 ? 52.943 30.150 2.673 1.00 15.25 210 VAL A CA 1
ATOM 1506 C C . VAL A 1 210 ? 53.005 30.642 4.125 1.00 14.47 210 VAL A C 1
ATOM 1507 O O . VAL A 1 210 ? 54.085 30.702 4.735 1.00 12.78 210 VAL A O 1
ATOM 1511 N N . MET A 1 211 ? 51.851 31.043 4.635 1.00 14.04 211 MET A N 1
ATOM 1512 C CA . MET A 1 211 ? 51.721 31.526 6.002 1.00 14.86 211 MET A CA 1
ATOM 1513 C C . MET A 1 211 ? 51.067 30.430 6.827 1.00 14.57 211 MET A C 1
ATOM 1514 O O . MET A 1 211 ? 49.935 30.022 6.569 1.00 16.14 211 MET A O 1
ATOM 1519 N N . ILE A 1 212 ? 51.786 29.964 7.848 1.00 15.02 212 ILE A N 1
ATOM 1520 C CA . ILE A 1 212 ? 51.302 28.891 8.696 1.00 14.39 212 ILE A CA 1
ATOM 1521 C C . ILE A 1 212 ? 50.937 29.416 10.072 1.00 17.23 212 ILE A C 1
ATOM 1522 O O . ILE A 1 212 ? 51.748 30.065 10.728 1.00 17.34 212 ILE A O 1
ATOM 1527 N N . GLY A 1 213 ? 49.719 29.132 10.499 1.00 16.32 213 GLY A N 1
ATOM 1528 C CA . GLY A 1 213 ? 49.280 29.579 11.807 1.00 19.71 213 GLY A CA 1
ATOM 1529 C C . GLY A 1 213 ? 48.659 28.421 12.550 1.00 21.81 213 GLY A C 1
ATOM 1530 O O . GLY A 1 213 ? 48.804 27.258 12.156 1.00 21.88 213 GLY A O 1
ATOM 1531 N N . GLU A 1 214 ? 47.965 28.742 13.632 1.00 22.22 214 GLU A N 1
ATOM 1532 C CA . GLU A 1 214 ? 47.299 27.737 14.437 1.00 25.61 214 GLU A CA 1
ATOM 1533 C C . GLU A 1 214 ? 46.295 28.461 15.318 1.00 26.20 214 GLU A C 1
ATOM 1534 O O . GLU A 1 214 ? 46.222 29.685 15.304 1.00 25.56 214 GLU A O 1
ATOM 1540 N N . ILE A 1 215 ? 45.506 27.716 16.072 1.00 29.33 215 ILE A N 1
ATOM 1541 C CA . ILE A 1 215 ? 44.518 28.359 16.920 1.00 30.82 215 ILE A CA 1
ATOM 1542 C C . ILE A 1 215 ? 45.183 29.155 18.034 1.00 31.17 215 ILE A C 1
ATOM 1543 O O . ILE A 1 215 ? 46.337 28.907 18.389 1.00 30.41 215 ILE A O 1
ATOM 1548 N N . GLY A 1 216 ? 44.450 30.126 18.564 1.00 30.72 216 GLY A N 1
ATOM 1549 C CA . GLY A 1 216 ? 44.971 30.935 19.649 1.00 31.63 216 GLY A CA 1
ATOM 1550 C C . GLY A 1 216 ? 45.669 32.201 19.202 1.00 31.95 216 GLY A C 1
ATOM 1551 O O . GLY A 1 216 ? 46.335 32.227 18.169 1.00 30.57 216 GLY A O 1
ATOM 1552 N N . GLY A 1 217 ? 45.520 33.254 20.000 1.00 31.14 217 GLY A N 1
ATOM 1553 C CA . GLY A 1 217 ? 46.147 34.518 19.673 1.00 31.61 217 GLY A CA 1
ATOM 1554 C C . GLY A 1 217 ? 45.417 35.246 18.567 1.00 31.31 217 GLY A C 1
ATOM 1555 O O . GLY A 1 217 ? 44.385 34.780 18.072 1.00 32.04 217 GLY A O 1
ATOM 1556 N N . GLY A 1 218 ? 45.955 36.394 18.176 1.00 31.69 218 GLY A N 1
ATOM 1557 C CA . GLY A 1 218 ? 45.341 37.177 17.119 1.00 31.82 218 GLY A CA 1
ATOM 1558 C C . GLY A 1 218 ? 46.385 37.628 16.119 1.00 31.74 218 GLY A C 1
ATOM 1559 O O . GLY A 1 218 ? 46.180 38.591 15.379 1.00 33.07 218 GLY A O 1
ATOM 1560 N N . ALA A 1 219 ? 47.512 36.922 16.096 1.00 30.91 219 ALA A N 1
ATOM 1561 C CA . ALA A 1 219 ? 48.606 37.256 15.195 1.00 30.07 219 ALA A CA 1
ATOM 1562 C C . ALA A 1 219 ? 48.206 37.140 13.728 1.00 29.12 219 ALA A C 1
ATOM 1563 O O . ALA A 1 219 ? 48.538 38.015 12.920 1.00 29.14 219 ALA A O 1
ATOM 1565 N N . GLU A 1 220 ? 47.509 36.060 13.382 1.00 28.67 220 GLU A N 1
ATOM 1566 C CA . GLU A 1 220 ? 47.087 35.858 11.994 1.00 29.12 220 GLU A CA 1
ATOM 1567 C C . GLU A 1 220 ? 46.059 36.907 11.594 1.00 30.98 220 GLU A C 1
ATOM 1568 O O . GLU A 1 220 ? 46.088 37.427 10.475 1.00 29.58 220 GLU A O 1
ATOM 1574 N N . GLU A 1 221 ? 45.155 37.219 12.518 1.00 31.19 221 GLU A N 1
ATOM 1575 C CA . GLU A 1 221 ? 44.114 38.208 12.259 1.00 33.94 221 GLU A CA 1
ATOM 1576 C C . GLU A 1 221 ? 44.696 39.591 12.016 1.00 34.52 221 GLU A C 1
ATOM 1577 O O . GLU A 1 221 ? 44.197 40.345 11.177 1.00 35.57 221 GLU A O 1
ATOM 1583 N N . GLU A 1 222 ? 45.751 39.927 12.749 1.00 35.30 222 GLU A N 1
ATOM 1584 C CA . GLU A 1 222 ? 46.397 41.220 12.587 1.00 35.79 222 GLU A CA 1
ATOM 1585 C C . GLU A 1 222 ? 47.171 41.312 11.274 1.00 34.21 222 GLU A C 1
ATOM 1586 O O . GLU A 1 222 ? 47.270 42.384 10.685 1.00 35.19 222 GLU A O 1
ATOM 1592 N N . ALA A 1 223 ? 47.715 40.191 10.808 1.00 31.31 223 ALA A N 1
ATOM 1593 C CA . ALA A 1 223 ? 48.466 40.193 9.558 1.00 29.45 223 ALA A CA 1
ATOM 1594 C C . ALA A 1 223 ? 47.524 40.263 8.355 1.00 27.87 223 ALA A C 1
ATOM 1595 O O . ALA A 1 223 ? 47.913 40.713 7.278 1.00 27.04 223 ALA A O 1
ATOM 1597 N N . ALA A 1 224 ? 46.289 39.813 8.549 1.00 28.52 224 ALA A N 1
ATOM 1598 C CA . ALA A 1 224 ? 45.285 39.825 7.478 1.00 29.60 224 ALA A CA 1
ATOM 1599 C C . ALA A 1 224 ? 45.104 41.222 6.888 1.00 29.75 224 ALA A C 1
ATOM 1600 O O . ALA A 1 224 ? 44.865 41.374 5.688 1.00 29.21 224 ALA A O 1
ATOM 1602 N N . LYS A 1 225 ? 45.216 42.241 7.735 1.00 31.00 225 LYS A N 1
ATOM 1603 C CA . LYS A 1 225 ? 45.067 43.627 7.299 1.00 31.50 225 LYS A CA 1
ATOM 1604 C C . LYS A 1 225 ? 46.112 43.961 6.239 1.00 31.49 225 LYS A C 1
ATOM 1605 O O . LYS A 1 225 ? 45.820 44.622 5.244 1.00 32.40 225 LYS A O 1
ATOM 1611 N N . PHE A 1 226 ? 47.339 43.508 6.479 1.00 29.67 226 PHE A N 1
ATOM 1612 C CA . PHE A 1 226 ? 48.454 43.757 5.580 1.00 27.73 226 PHE A CA 1
ATOM 1613 C C . PHE A 1 226 ? 48.329 42.947 4.293 1.00 27.04 226 PHE A C 1
ATOM 1614 O O . PHE A 1 226 ? 48.656 43.427 3.215 1.00 26.00 226 PHE A O 1
ATOM 1622 N N . ILE A 1 227 ? 47.855 41.714 4.413 1.00 26.44 227 ILE A N 1
ATOM 1623 C CA . ILE A 1 227 ? 47.710 40.852 3.249 1.00 26.42 227 ILE A CA 1
ATOM 1624 C C . ILE A 1 227 ? 46.819 41.484 2.191 1.00 28.04 227 ILE A C 1
ATOM 1625 O O . ILE A 1 227 ? 47.022 41.290 0.990 1.00 26.17 227 ILE A O 1
ATOM 1630 N N . GLU A 1 228 ? 45.839 42.252 2.644 1.00 30.90 228 GLU A N 1
ATOM 1631 C CA . GLU A 1 228 ? 44.910 42.896 1.734 1.00 34.32 228 GLU A CA 1
ATOM 1632 C C . GLU A 1 228 ? 45.589 43.745 0.673 1.00 34.58 228 GLU A C 1
ATOM 1633 O O . GLU A 1 228 ? 45.096 43.849 -0.446 1.00 36.44 228 GLU A O 1
ATOM 1639 N N . LYS A 1 229 ? 46.724 44.344 1.011 1.00 33.90 229 LYS A N 1
ATOM 1640 C CA . LYS A 1 229 ? 47.411 45.196 0.051 1.00 33.43 229 LYS A CA 1
ATOM 1641 C C . LYS A 1 229 ? 48.648 44.579 -0.579 1.00 31.89 229 LYS A C 1
ATOM 1642 O O . LYS A 1 229 ? 49.335 45.230 -1.362 1.00 31.77 229 LYS A O 1
ATOM 1648 N N . MET A 1 230 ? 48.931 43.322 -0.251 1.00 28.23 230 MET A N 1
ATOM 1649 C CA . MET A 1 230 ? 50.098 42.663 -0.813 1.00 27.28 230 MET A CA 1
ATOM 1650 C C . MET A 1 230 ? 49.937 42.343 -2.287 1.00 26.10 230 MET A C 1
ATOM 1651 O O . MET A 1 230 ? 48.844 42.047 -2.749 1.00 26.48 230 MET A O 1
ATOM 1656 N N . LYS A 1 231 ? 51.047 42.390 -3.010 1.00 26.73 231 LYS A N 1
ATOM 1657 C CA . LYS A 1 231 ? 51.049 42.087 -4.429 1.00 27.10 231 LYS A CA 1
ATOM 1658 C C . LYS A 1 231 ? 51.288 40.593 -4.644 1.00 26.29 231 LYS A C 1
ATOM 1659 O O . LYS A 1 231 ? 50.716 39.992 -5.544 1.00 29.21 231 LYS A O 1
ATOM 1661 N N . LYS A 1 232 ? 52.133 39.996 -3.809 1.00 23.94 232 LYS A N 1
ATOM 1662 C CA . LYS A 1 232 ? 52.434 38.573 -3.941 1.00 23.50 232 LYS A CA 1
ATOM 1663 C C . LYS A 1 232 ? 51.346 37.688 -3.342 1.00 22.40 232 LYS A C 1
ATOM 1664 O O . LYS A 1 232 ? 50.743 38.023 -2.322 1.00 21.92 232 LYS A O 1
ATOM 1670 N N . PRO A 1 233 ? 51.088 36.535 -3.974 1.00 20.94 233 PRO A N 1
ATOM 1671 C CA . PRO A 1 233 ? 50.074 35.572 -3.538 1.00 21.20 233 PRO A CA 1
ATOM 1672 C C . PRO A 1 233 ? 50.413 34.940 -2.192 1.00 18.68 233 PRO A C 1
ATOM 1673 O O . PRO A 1 233 ? 51.557 34.559 -1.951 1.00 19.00 233 PRO A O 1
ATOM 1677 N N . VAL A 1 234 ? 49.410 34.828 -1.334 1.00 16.97 234 VAL A N 1
ATOM 1678 C CA . VAL A 1 234 ? 49.594 34.223 -0.027 1.00 16.44 234 VAL A CA 1
ATOM 1679 C C . VAL A 1 234 ? 48.692 33.011 0.171 1.00 16.60 234 VAL A C 1
ATOM 1680 O O . VAL A 1 234 ? 47.478 33.084 -0.040 1.00 17.47 234 VAL A O 1
ATOM 1684 N N . ILE A 1 235 ? 49.293 31.885 0.559 1.00 15.45 235 ILE A N 1
ATOM 1685 C CA . ILE A 1 235 ? 48.535 30.674 0.858 1.00 15.96 235 ILE A CA 1
ATOM 1686 C C . ILE A 1 235 ? 48.523 30.611 2.374 1.00 16.95 235 ILE A C 1
ATOM 1687 O O . ILE A 1 235 ? 49.579 30.715 2.999 1.00 17.79 235 ILE A O 1
ATOM 1692 N N . GLY A 1 236 ? 47.343 30.443 2.959 1.00 16.11 236 GLY A N 1
ATOM 1693 C CA . GLY A 1 236 ? 47.267 30.361 4.412 1.00 17.44 236 GLY A CA 1
ATOM 1694 C C . GLY A 1 236 ? 46.857 28.986 4.904 1.00 18.90 236 GLY A C 1
ATOM 1695 O O . GLY A 1 236 ? 45.997 28.349 4.303 1.00 19.44 236 GLY A O 1
ATOM 1696 N N . TYR A 1 237 ? 47.490 28.506 5.975 1.00 17.43 237 TYR A N 1
ATOM 1697 C CA . TYR A 1 237 ? 47.143 27.209 6.539 1.00 17.20 237 TYR A CA 1
ATOM 1698 C C . TYR A 1 237 ? 47.110 27.375 8.040 1.00 15.31 237 TYR A C 1
ATOM 1699 O O . TYR A 1 237 ? 48.076 27.868 8.617 1.00 17.38 237 TYR A O 1
ATOM 1708 N N . ILE A 1 238 ? 46.001 26.965 8.650 1.00 16.14 238 ILE A N 1
ATOM 1709 C CA . ILE A 1 238 ? 45.832 27.071 10.098 1.00 17.85 238 ILE A CA 1
ATOM 1710 C C . ILE A 1 238 ? 45.699 25.679 10.690 1.00 19.27 238 ILE A C 1
ATOM 1711 O O . ILE A 1 238 ? 44.792 24.925 10.339 1.00 19.78 238 ILE A O 1
ATOM 1716 N N . ALA A 1 239 ? 46.606 25.330 11.597 1.00 21.16 239 ALA A N 1
ATOM 1717 C CA . ALA A 1 239 ? 46.546 24.020 12.233 1.00 23.56 239 ALA A CA 1
ATOM 1718 C C . ALA A 1 239 ? 45.501 24.016 13.347 1.00 24.43 239 ALA A C 1
ATOM 1719 O O . ALA A 1 239 ? 45.131 25.074 13.870 1.00 24.12 239 ALA A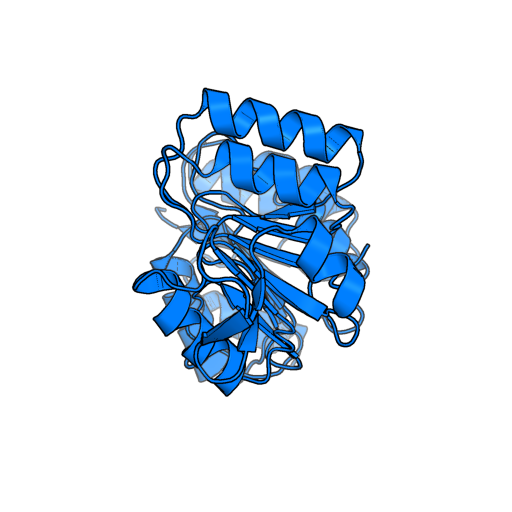 O 1
ATOM 1721 N N . GLY A 1 240 ? 45.010 22.825 13.681 1.00 25.76 240 GLY A N 1
ATOM 1722 C CA . GLY A 1 240 ? 44.030 22.684 14.745 1.00 28.29 240 GLY A CA 1
ATOM 1723 C C . GLY A 1 240 ? 42.565 22.857 14.388 1.00 29.53 240 GLY A C 1
ATOM 1724 O O . GLY A 1 240 ? 41.746 23.091 15.272 1.00 30.07 240 GLY A O 1
ATOM 1725 N N . GLN A 1 241 ? 42.219 22.738 13.110 1.00 31.08 241 GLN A N 1
ATOM 1726 C CA . GLN A 1 241 ? 40.826 22.892 12.686 1.00 32.43 241 GLN A CA 1
ATOM 1727 C C . GLN A 1 241 ? 39.906 21.885 13.378 1.00 33.24 241 GLN A C 1
ATOM 1728 O O . GLN A 1 241 ? 40.318 20.759 13.668 1.00 34.73 241 GLN A O 1
ATOM 1734 N N . GLY A 1 261 ? 40.162 33.915 17.299 1.00 41.18 261 GLY A N 1
ATOM 1735 C CA . GLY A 1 261 ? 40.973 32.996 18.077 1.00 40.30 261 GLY A CA 1
ATOM 1736 C C . GLY A 1 261 ? 40.912 31.563 17.576 1.00 40.28 261 GLY A C 1
ATOM 1737 O O . GLY A 1 261 ? 41.891 30.819 17.682 1.00 40.03 261 GLY A O 1
ATOM 1738 N N . THR A 1 262 ? 39.765 31.169 17.028 1.00 38.50 262 THR A N 1
ATOM 1739 C CA . THR A 1 262 ? 39.590 29.809 16.520 1.00 37.83 262 THR A CA 1
ATOM 1740 C C . THR A 1 262 ? 40.162 29.654 15.113 1.00 36.60 262 THR A C 1
ATOM 1741 O O . THR A 1 262 ? 40.397 30.648 14.422 1.00 36.11 262 THR A O 1
ATOM 1745 N N . ALA A 1 263 ? 40.376 28.406 14.701 1.00 36.49 263 ALA A N 1
ATOM 1746 C CA . ALA A 1 263 ? 40.921 28.104 13.381 1.00 36.78 263 ALA A CA 1
ATOM 1747 C C . ALA A 1 263 ? 40.019 28.692 12.305 1.00 37.36 263 ALA A C 1
ATOM 1748 O O . ALA A 1 263 ? 40.496 29.278 11.333 1.00 36.07 263 ALA A O 1
ATOM 1750 N N . GLU A 1 264 ? 38.713 28.531 12.493 1.00 38.85 264 GLU A N 1
ATOM 1751 C CA . GLU A 1 264 ? 37.723 29.054 11.557 1.00 39.46 264 GLU A CA 1
ATOM 1752 C C . GLU A 1 264 ? 37.784 30.578 11.470 1.00 38.27 264 GLU A C 1
ATOM 1753 O O . GLU A 1 264 ? 37.689 31.150 10.386 1.00 39.17 264 GLU A O 1
ATOM 1759 N N . SER A 1 265 ? 37.944 31.237 12.612 1.00 36.46 265 SER A N 1
ATOM 1760 C CA . SER A 1 265 ? 38.026 32.692 12.644 1.00 34.63 265 SER A CA 1
ATOM 1761 C C . SER A 1 265 ? 39.236 33.179 11.851 1.00 32.71 265 SER A C 1
ATOM 1762 O O . SER A 1 265 ? 39.165 34.182 11.145 1.00 32.93 265 SER A O 1
ATOM 1765 N N . LYS A 1 266 ? 40.347 32.462 11.972 1.00 30.18 266 LYS A N 1
ATOM 1766 C CA . LYS A 1 266 ? 41.570 32.833 11.276 1.00 27.59 266 LYS A CA 1
ATOM 1767 C C . LYS A 1 266 ? 41.481 32.547 9.782 1.00 26.28 266 LYS A C 1
ATOM 1768 O O . LYS A 1 266 ? 41.961 33.334 8.972 1.00 24.46 266 LYS A O 1
ATOM 1774 N N . MET A 1 267 ? 40.866 31.428 9.419 1.00 25.94 267 MET A N 1
ATOM 1775 C CA . MET A 1 267 ? 40.723 31.087 8.009 1.00 28.15 267 MET A CA 1
ATOM 1776 C C . MET A 1 267 ? 39.822 32.115 7.313 1.00 29.19 267 MET A C 1
ATOM 1777 O O . MET A 1 267 ? 40.099 32.529 6.191 1.00 28.88 267 MET A O 1
ATOM 1782 N N . LYS A 1 268 ? 38.766 32.545 7.998 1.00 31.43 268 LYS A N 1
ATOM 1783 C CA . LYS A 1 268 ? 37.828 33.529 7.450 1.00 32.45 268 LYS A CA 1
ATOM 1784 C C . LYS A 1 268 ? 38.514 34.863 7.219 1.00 31.45 268 LYS A C 1
ATOM 1785 O O . LYS A 1 268 ? 38.360 35.479 6.167 1.00 30.85 268 LYS A O 1
ATOM 1791 N N . ALA A 1 269 ? 39.267 35.311 8.216 1.00 29.85 269 ALA A N 1
ATOM 1792 C CA . ALA A 1 269 ? 39.971 36.578 8.123 1.00 28.87 269 ALA A CA 1
ATOM 1793 C C . ALA A 1 269 ? 40.989 36.542 6.993 1.00 26.69 269 ALA A C 1
ATOM 1794 O O . ALA A 1 269 ? 41.175 37.530 6.285 1.00 27.50 269 ALA A O 1
ATOM 1796 N N . LEU A 1 270 ? 41.654 35.403 6.819 1.00 25.16 270 LEU A N 1
ATOM 1797 C CA . LEU A 1 270 ? 42.639 35.293 5.751 1.00 24.08 270 LEU A CA 1
ATOM 1798 C C . LEU A 1 270 ? 41.962 35.285 4.383 1.00 23.92 270 LEU A C 1
ATOM 1799 O O . LEU A 1 270 ? 42.412 35.950 3.458 1.00 24.30 270 LEU A O 1
ATOM 1804 N N . GLU A 1 271 ? 40.877 34.535 4.268 1.00 25.93 271 GLU A N 1
ATOM 1805 C CA . GLU A 1 271 ? 40.168 34.437 2.996 1.00 29.05 271 GLU A CA 1
ATOM 1806 C C . GLU A 1 271 ? 39.601 35.791 2.583 1.00 29.16 271 GLU A C 1
ATOM 1807 O O . GLU A 1 271 ? 39.687 36.185 1.421 1.00 29.26 271 GLU A O 1
ATOM 1813 N N . GLU A 1 272 ? 39.039 36.514 3.542 1.00 30.18 272 GLU A N 1
ATOM 1814 C CA . GLU A 1 272 ? 38.480 37.822 3.236 1.00 30.36 272 GLU A CA 1
ATOM 1815 C C . GLU A 1 272 ? 39.569 38.805 2.818 1.00 29.03 272 GLU A C 1
ATOM 1816 O O . GLU A 1 272 ? 39.314 39.733 2.048 1.00 28.54 272 GLU A O 1
ATOM 1822 N N . ALA A 1 273 ? 40.788 38.590 3.308 1.00 25.96 273 ALA A N 1
ATOM 1823 C CA . ALA A 1 273 ? 41.903 39.468 2.971 1.00 25.34 273 ALA A CA 1
ATOM 1824 C C . ALA A 1 273 ? 42.498 39.167 1.599 1.00 25.72 273 ALA A C 1
ATOM 1825 O O . ALA A 1 273 ? 43.303 39.934 1.082 1.00 27.33 273 ALA A O 1
ATOM 1827 N N . GLY A 1 274 ? 42.108 38.049 1.000 1.00 25.46 274 GLY A N 1
ATOM 1828 C CA . GLY A 1 274 ? 42.629 37.721 -0.318 1.00 24.75 274 GLY A CA 1
ATOM 1829 C C . GLY A 1 274 ? 43.576 36.538 -0.342 1.00 23.81 274 GLY A C 1
ATOM 1830 O O . GLY A 1 274 ? 44.025 36.116 -1.403 1.00 24.03 274 GLY A O 1
ATOM 1831 N N . ALA A 1 275 ? 43.900 35.998 0.825 1.00 21.57 275 ALA A N 1
ATOM 1832 C CA . ALA A 1 275 ? 44.791 34.849 0.866 1.00 19.25 275 ALA A CA 1
ATOM 1833 C C . ALA A 1 275 ? 44.029 33.627 0.362 1.00 18.58 275 ALA A C 1
ATOM 1834 O O . ALA A 1 275 ? 42.802 33.596 0.410 1.00 17.44 275 ALA A O 1
ATOM 1836 N N . TYR A 1 276 ? 44.763 32.634 -0.126 1.00 17.47 276 TYR A N 1
ATOM 1837 C CA . TYR A 1 276 ? 44.160 31.385 -0.591 1.00 18.58 276 TYR A CA 1
ATOM 1838 C C . TYR A 1 276 ? 44.310 30.391 0.558 1.00 18.18 276 TYR A C 1
ATOM 1839 O O . TYR A 1 276 ? 45.427 29.983 0.893 1.00 21.21 276 TYR A O 1
ATOM 1848 N N . VAL A 1 277 ? 43.194 29.977 1.139 1.00 17.16 277 VAL A N 1
ATOM 1849 C CA . VAL A 1 277 ? 43.248 29.083 2.284 1.00 18.52 277 VAL A CA 1
ATOM 1850 C C . VAL A 1 277 ? 43.327 27.599 1.969 1.00 17.41 277 VAL A C 1
ATOM 1851 O O . VAL A 1 277 ? 42.461 27.046 1.299 1.00 18.75 277 VAL A O 1
ATOM 1855 N N . ALA A 1 278 ? 44.373 26.954 2.479 1.00 17.40 278 ALA A N 1
ATOM 1856 C CA . ALA A 1 278 ? 44.538 25.521 2.292 1.00 17.64 278 ALA A CA 1
ATOM 1857 C C . ALA A 1 278 ? 43.790 24.861 3.445 1.00 19.71 278 ALA A C 1
ATOM 1858 O O . ALA A 1 278 ? 44.046 25.166 4.607 1.00 19.12 278 ALA A O 1
ATOM 1860 N N . LYS A 1 279 ? 42.852 23.976 3.139 1.00 18.39 279 LYS A N 1
ATOM 1861 C CA . LYS A 1 279 ? 42.113 23.314 4.202 1.00 20.32 279 LYS A CA 1
ATOM 1862 C C . LYS A 1 279 ? 43.001 22.266 4.859 1.00 20.54 279 LYS A C 1
ATOM 1863 O O . LYS A 1 279 ? 43.024 22.135 6.083 1.00 21.50 279 LYS A O 1
ATOM 1869 N N . ASN A 1 280 ? 43.691 21.500 4.020 1.00 19.75 280 ASN A N 1
ATOM 1870 C CA . ASN A 1 280 ? 44.593 20.447 4.479 1.00 20.97 280 ASN A CA 1
ATOM 1871 C C . ASN A 1 280 ? 45.993 20.754 3.980 1.00 19.21 280 ASN A C 1
ATOM 1872 O O . ASN A 1 280 ? 46.175 21.474 2.998 1.00 19.96 280 ASN A O 1
ATOM 1877 N N . ILE A 1 281 ? 46.998 20.199 4.643 1.00 18.69 281 ILE A N 1
ATOM 1878 C CA . ILE A 1 281 ? 48.361 20.460 4.213 1.00 18.08 281 ILE A CA 1
ATOM 1879 C C . ILE A 1 281 ? 48.556 20.051 2.753 1.00 18.39 281 ILE A C 1
ATOM 1880 O O . ILE A 1 281 ? 49.301 20.698 2.011 1.00 17.32 281 ILE A O 1
ATOM 1885 N N . SER A 1 282 ? 47.861 18.994 2.334 1.00 18.59 282 SER A N 1
ATOM 1886 C CA . SER A 1 282 ? 47.967 18.502 0.962 1.00 20.05 282 SER A CA 1
ATOM 1887 C C . SER A 1 282 ? 47.499 19.523 -0.081 1.00 20.98 282 SER A C 1
ATOM 1888 O O . SER A 1 282 ? 47.823 19.401 -1.262 1.00 22.26 282 SER A O 1
ATOM 1891 N N . ASP A 1 283 ? 46.752 20.529 0.361 1.00 20.23 283 ASP A N 1
ATOM 1892 C CA . ASP A 1 283 ? 46.260 21.566 -0.545 1.00 19.78 283 ASP A CA 1
ATOM 1893 C C . ASP A 1 283 ? 47.330 22.597 -0.850 1.00 20.28 283 ASP A C 1
ATOM 1894 O O . ASP A 1 283 ? 47.274 23.263 -1.875 1.00 20.26 283 ASP A O 1
ATOM 1899 N N . ILE A 1 284 ? 48.318 22.720 0.031 1.00 19.35 284 ILE A N 1
ATOM 1900 C CA . ILE A 1 284 ? 49.358 23.714 -0.176 1.00 18.63 284 ILE A CA 1
ATOM 1901 C C . ILE A 1 284 ? 50.144 23.488 -1.464 1.00 18.97 284 ILE A C 1
ATOM 1902 O O . ILE A 1 284 ? 50.324 24.409 -2.249 1.00 18.23 284 ILE A O 1
ATOM 1907 N N . PRO A 1 285 ? 50.615 22.256 -1.716 1.00 19.38 285 PRO A N 1
ATOM 1908 C CA . PRO A 1 285 ? 51.359 22.076 -2.968 1.00 20.06 285 PRO A CA 1
ATOM 1909 C C . PRO A 1 285 ? 50.470 22.267 -4.206 1.00 19.88 285 PRO A C 1
ATOM 1910 O O . PRO A 1 285 ? 50.936 22.741 -5.248 1.00 18.54 285 PRO A O 1
ATOM 1914 N N . LYS A 1 286 ? 49.196 21.903 -4.085 1.00 20.45 286 LYS A N 1
ATOM 1915 C CA . LYS A 1 286 ? 48.259 22.043 -5.202 1.00 20.51 286 LYS A CA 1
ATOM 1916 C C . LYS A 1 286 ? 48.091 23.519 -5.560 1.00 19.71 286 LYS A C 1
ATOM 1917 O O . LYS A 1 286 ? 48.070 23.894 -6.738 1.00 19.70 286 LYS A O 1
ATOM 1923 N N . LEU A 1 287 ? 47.971 24.366 -4.543 1.00 18.00 287 LEU A N 1
ATOM 1924 C CA . LEU A 1 287 ? 47.841 25.795 -4.805 1.00 15.46 287 LEU A CA 1
ATOM 1925 C C . LEU A 1 287 ? 49.153 26.360 -5.368 1.00 16.49 287 LEU A C 1
ATOM 1926 O O . LEU A 1 287 ? 49.137 27.213 -6.254 1.00 16.48 287 LEU A O 1
ATOM 1931 N N . LEU A 1 288 ? 50.296 25.905 -4.852 1.00 15.96 288 LEU A N 1
ATOM 1932 C CA . LEU A 1 288 ? 51.572 26.365 -5.367 1.00 16.86 288 LEU A CA 1
ATOM 1933 C C . LEU A 1 288 ? 51.721 25.988 -6.839 1.00 18.54 288 LEU A C 1
ATOM 1934 O O . LEU A 1 288 ? 52.279 26.751 -7.614 1.00 19.45 288 LEU A O 1
ATOM 1939 N N . ALA A 1 289 ? 51.237 24.810 -7.214 1.00 19.39 289 ALA A N 1
ATOM 1940 C CA . ALA A 1 289 ? 51.335 24.383 -8.613 1.00 21.84 289 ALA A CA 1
ATOM 1941 C C . ALA A 1 289 ? 50.510 25.338 -9.485 1.00 23.44 289 ALA A C 1
ATOM 1942 O O . ALA A 1 289 ? 50.898 25.675 -10.603 1.00 24.16 289 ALA A O 1
ATOM 1944 N N . GLY A 1 290 ? 49.364 25.762 -8.970 1.00 22.92 290 GLY A N 1
ATOM 1945 C CA . GLY A 1 290 ? 48.524 26.676 -9.726 1.00 24.42 290 GLY A CA 1
ATOM 1946 C C . GLY A 1 290 ? 49.125 28.061 -9.831 1.00 25.14 290 GLY A C 1
ATOM 1947 O O . GLY A 1 290 ? 49.000 28.728 -10.857 1.00 26.23 290 GLY A O 1
ATOM 1948 N N . ILE A 1 291 ? 49.796 28.498 -8.767 1.00 23.38 291 ILE A N 1
ATOM 1949 C CA . ILE A 1 291 ? 50.409 29.819 -8.717 1.00 23.95 291 ILE A CA 1
ATOM 1950 C C . ILE A 1 291 ? 51.763 29.917 -9.411 1.00 25.75 291 ILE A C 1
ATOM 1951 O O . ILE A 1 291 ? 52.013 30.858 -10.164 1.00 28.51 291 ILE A O 1
ATOM 1956 N N . LEU A 1 292 ? 52.630 28.943 -9.153 1.00 26.31 292 LEU A N 1
ATOM 1957 C CA . LEU A 1 292 ? 53.978 28.926 -9.713 1.00 27.70 292 LEU A CA 1
ATOM 1958 C C . LEU A 1 292 ? 54.157 28.036 -10.938 1.00 29.12 292 LEU A C 1
ATOM 1959 O O . LEU A 1 292 ? 55.125 28.196 -11.682 1.00 30.96 292 LEU A O 1
ATOM 1964 N N . GLY A 1 293 ? 53.239 27.096 -11.128 1.00 30.98 293 GLY A N 1
ATOM 1965 C CA . GLY A 1 293 ? 53.322 26.171 -12.243 1.00 33.46 293 GLY A CA 1
ATOM 1966 C C . GLY A 1 293 ? 53.923 24.853 -11.788 1.00 35.36 293 GLY A C 1
ATOM 1967 O O . GLY A 1 293 ? 54.559 24.837 -10.710 1.00 35.21 293 GLY A O 1
#